Protein AF-A0A1M7YLC4-F1 (afdb_monomer)

pLDDT: mean 84.91, std 12.6, range [44.53, 97.81]

InterPro domains:
  IPR023155 Cytochrome c-552/4 [PF13435] (40-109)
  IPR036280 Multiheme cytochrome superfamily [SSF48695] (38-180)

Sequence (324 aa):
MLVRSLATVILVLLGLAGCTTFRPLTDVNNQEKRGPKAEACAECHSAQHMEWQSSPHATAYTNPAFQKAFNDAGDNECLTCHAPIGIREDTPQARTFNLTSGVDCISCHYSLGKMHGPHPSSALFQPHPIEENDQFYLTNEFCGRCHNETVAEQPTEVPNSAKMPCLSCHAAPESRTPSQGSGVFSNALVAFEKEVPSHSHAIRLANLKSSAMAVKLVFSQQQNSLTLINDLPHNLPTGTYGDKAIDLQTQLFSGELELASQTMRFCDASHPLTPHQQKNVEITLQRTGVQPDTLLITLVRTDDGGGFREPVVLLRQRIILSSQ

Radius of gyration: 25.27 Å; Cα contacts (8 Å, |Δi|>4): 616; chains: 1; bounding box: 78×47×72 Å

Mean predicted aligned error: 8.41 Å

Secondary structure (DSSP, 8-state):
-HHHHHHHHHHHHHHHHHTTTTGGGG--BTTTTB---HHHHHTTBHHHHHHHHTSTTTTTTT-HHHHHHHHHH--GGGHHHHSBS-SSSSSPPBPSS-GGG-S-HHHHHEETTEEE-SS----SS-SS-EE-S-GGGGSHHHHHTT-HHHHHTS-TTS-GGGSPPHHHHHS-EEEE-S-B-SSHHHHHHHTTPPPEEEE-TT--GGGS-GGG--EEEEEETTTTEEEEEE-SSS-BS--SSS--EEEEEEEEEETTEEEEEEEEEEEESSS-B-TT-EEEEE------SS---EEEEEEEEE-TTTS-S--EEEEEEEEEPP--

Organism: NCBI:txid1121416

Structure (mmCIF, N/CA/C/O backbone):
data_AF-A0A1M7YLC4-F1
#
_entry.id   AF-A0A1M7YLC4-F1
#
loop_
_atom_site.group_PDB
_atom_site.id
_atom_site.type_symbol
_atom_site.label_atom_id
_atom_site.label_alt_id
_atom_site.label_comp_id
_atom_site.label_asym_id
_atom_site.label_entity_id
_atom_site.label_seq_id
_atom_site.pdbx_PDB_ins_code
_atom_site.Cartn_x
_atom_site.Cartn_y
_atom_site.Cartn_z
_atom_site.occupancy
_atom_site.B_iso_or_equiv
_atom_site.auth_seq_id
_atom_site.auth_comp_id
_atom_site.auth_asym_id
_atom_site.auth_atom_id
_atom_site.pdbx_PDB_model_num
ATOM 1 N N . MET A 1 1 ? 48.035 -24.107 -31.530 1.00 52.06 1 MET A N 1
ATOM 2 C CA . MET A 1 1 ? 47.304 -22.891 -31.963 1.00 52.06 1 MET A CA 1
ATOM 3 C C . MET A 1 1 ? 45.785 -23.039 -31.848 1.00 52.06 1 MET A C 1
ATOM 5 O O . MET A 1 1 ? 45.190 -22.133 -31.288 1.00 52.06 1 MET A O 1
ATOM 9 N N . LEU A 1 2 ? 45.169 -24.170 -32.234 1.00 50.72 2 LEU A N 1
ATOM 10 C CA . LEU A 1 2 ? 43.705 -24.372 -32.141 1.00 50.72 2 LEU A CA 1
ATOM 11 C C . LEU A 1 2 ? 43.080 -24.161 -30.741 1.00 50.72 2 LEU A C 1
ATOM 13 O O . LEU A 1 2 ? 42.020 -23.557 -30.640 1.00 50.72 2 LEU A O 1
ATOM 17 N N . VAL A 1 3 ? 43.727 -24.608 -29.657 1.00 50.59 3 VAL A N 1
ATOM 18 C CA . VAL A 1 3 ? 43.169 -24.503 -28.286 1.00 50.59 3 VAL A CA 1
ATOM 19 C C . VAL A 1 3 ? 43.100 -23.053 -27.788 1.00 50.59 3 VAL A C 1
ATOM 21 O O . VAL A 1 3 ? 42.154 -22.673 -27.104 1.00 50.59 3 VAL A O 1
ATOM 24 N N . ARG A 1 4 ? 44.068 -22.211 -28.181 1.00 46.66 4 ARG A N 1
ATOM 25 C CA . ARG A 1 4 ? 44.053 -20.775 -27.861 1.00 46.66 4 ARG A CA 1
ATOM 26 C C . ARG A 1 4 ? 42.932 -20.060 -28.612 1.00 46.66 4 ARG A C 1
ATOM 28 O O . ARG A 1 4 ? 42.230 -19.265 -28.009 1.00 46.66 4 ARG A O 1
ATOM 35 N N . SER A 1 5 ? 42.709 -20.412 -29.878 1.00 55.09 5 SER A N 1
ATOM 36 C CA . SER A 1 5 ? 41.612 -19.866 -30.684 1.00 55.09 5 SER A CA 1
ATOM 37 C C . SER A 1 5 ? 40.233 -20.257 -30.145 1.00 55.09 5 SER A C 1
ATOM 39 O O . SER A 1 5 ? 39.343 -19.415 -30.124 1.00 55.09 5 SER A O 1
ATOM 41 N N . LEU A 1 6 ? 40.058 -21.486 -29.643 1.00 54.22 6 LEU A N 1
ATOM 42 C CA . LEU A 1 6 ? 38.791 -21.925 -29.047 1.00 54.22 6 LEU A CA 1
ATOM 43 C C . LEU A 1 6 ? 38.490 -21.192 -27.729 1.00 54.22 6 LEU A C 1
ATOM 45 O O . LEU A 1 6 ? 37.366 -20.747 -27.522 1.00 54.22 6 LEU A O 1
ATOM 49 N N . ALA A 1 7 ? 39.497 -20.998 -26.871 1.00 57.59 7 ALA A N 1
ATOM 50 C CA . ALA A 1 7 ? 39.347 -20.242 -25.626 1.00 57.59 7 ALA A CA 1
ATOM 51 C C . ALA A 1 7 ? 39.005 -18.766 -25.884 1.00 57.59 7 ALA A C 1
ATOM 53 O O . ALA A 1 7 ? 38.134 -18.217 -25.217 1.00 57.59 7 ALA A O 1
ATOM 54 N N . THR A 1 8 ? 39.629 -18.134 -26.884 1.00 59.84 8 THR A N 1
ATOM 55 C CA . THR A 1 8 ? 39.304 -16.755 -27.279 1.00 59.84 8 THR A CA 1
ATOM 56 C C . THR A 1 8 ? 37.898 -16.650 -27.867 1.00 59.84 8 THR A C 1
ATOM 58 O O . THR A 1 8 ? 37.182 -15.714 -27.539 1.00 59.84 8 THR A O 1
ATOM 61 N N . VAL A 1 9 ? 37.459 -17.620 -28.674 1.00 62.03 9 VAL A N 1
ATOM 62 C CA . VAL A 1 9 ? 36.091 -17.650 -29.220 1.00 62.03 9 VAL A CA 1
ATOM 63 C C . VAL A 1 9 ? 35.051 -17.869 -28.118 1.00 62.03 9 VAL A C 1
ATOM 65 O O . VAL A 1 9 ? 34.035 -17.186 -28.117 1.00 62.03 9 VAL A O 1
ATOM 68 N N . ILE A 1 10 ? 35.313 -18.742 -27.140 1.00 59.94 10 ILE A N 1
ATOM 69 C CA . ILE A 1 10 ? 34.431 -18.947 -25.978 1.00 59.94 10 ILE A CA 1
ATOM 70 C C . ILE A 1 10 ? 34.367 -17.683 -25.106 1.00 59.94 10 ILE A C 1
ATOM 72 O O . ILE A 1 10 ? 33.278 -17.281 -24.715 1.00 59.94 10 ILE A O 1
ATOM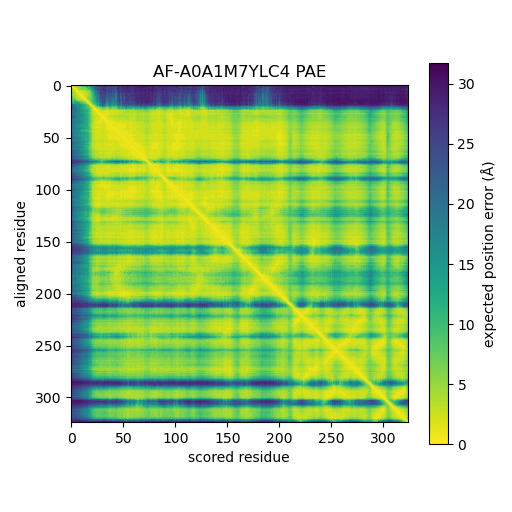 76 N N . LEU A 1 11 ? 35.496 -17.011 -24.857 1.00 56.31 11 LEU A N 1
ATOM 77 C CA . LEU A 1 11 ? 35.541 -15.729 -24.135 1.00 56.31 11 LEU A CA 1
ATOM 78 C C . LEU A 1 11 ? 34.799 -14.605 -24.875 1.00 56.31 11 LEU A C 1
ATOM 80 O O . LEU A 1 11 ? 34.103 -13.819 -24.240 1.00 56.31 11 LEU A O 1
ATOM 84 N N . VAL A 1 12 ? 34.899 -14.545 -26.206 1.00 56.09 12 VAL A N 1
ATOM 85 C CA . VAL A 1 12 ? 34.170 -13.570 -27.036 1.00 56.09 12 VAL A CA 1
ATOM 86 C C . VAL A 1 12 ? 32.671 -13.888 -27.084 1.00 56.09 12 VAL A C 1
ATOM 88 O O . VAL A 1 12 ? 31.859 -12.976 -26.963 1.00 56.09 12 VAL A O 1
ATOM 91 N N . LEU A 1 13 ? 32.281 -15.162 -27.189 1.00 52.69 13 LEU A N 1
ATOM 92 C CA . LEU A 1 13 ? 30.875 -15.587 -27.149 1.00 52.69 13 LEU A CA 1
ATOM 93 C C . LEU A 1 13 ? 30.241 -15.356 -25.767 1.00 52.69 13 LEU A C 1
ATOM 95 O O . LEU A 1 13 ? 29.111 -14.881 -25.698 1.00 52.69 13 LEU A O 1
ATOM 99 N N . LEU A 1 14 ? 30.971 -15.612 -24.675 1.00 53.03 14 LEU A N 1
ATOM 100 C CA . LEU A 1 14 ? 30.548 -15.275 -23.309 1.00 53.03 14 LEU A CA 1
ATOM 101 C C . LEU A 1 14 ? 30.449 -13.753 -23.103 1.00 53.03 14 LEU A C 1
ATOM 103 O O . LEU A 1 14 ? 29.501 -13.284 -22.476 1.00 53.03 14 LEU A O 1
ATOM 107 N N . GLY A 1 15 ? 31.374 -12.977 -23.679 1.00 48.22 15 GLY A N 1
ATOM 108 C CA . GLY A 1 15 ? 31.339 -11.511 -23.648 1.00 48.22 15 GLY A CA 1
ATOM 109 C C . GLY A 1 15 ? 30.162 -10.905 -24.424 1.00 48.22 15 GLY A C 1
ATOM 110 O O . GLY A 1 15 ? 29.568 -9.931 -23.972 1.00 48.22 15 GLY A O 1
ATOM 111 N N . LEU A 1 16 ? 29.775 -11.500 -25.558 1.00 45.19 16 LEU A N 1
ATOM 112 C CA . LEU A 1 16 ? 28.643 -11.044 -26.379 1.00 45.19 16 LEU A CA 1
ATOM 113 C C . LEU A 1 16 ? 27.276 -11.487 -25.823 1.00 45.19 16 LEU A C 1
ATOM 115 O O . LEU A 1 16 ? 26.295 -10.749 -25.946 1.00 45.19 16 LEU A O 1
ATOM 119 N N . ALA A 1 17 ? 27.202 -12.653 -25.175 1.00 44.53 17 ALA A N 1
ATOM 120 C CA . ALA A 1 17 ? 25.990 -13.116 -24.495 1.00 44.53 17 ALA A CA 1
ATOM 121 C C . ALA A 1 17 ? 25.674 -12.283 -23.235 1.00 44.53 17 ALA A C 1
ATOM 123 O O . ALA A 1 17 ? 24.508 -12.011 -22.944 1.00 44.53 17 ALA A O 1
ATOM 124 N N . GLY A 1 18 ? 26.699 -11.811 -22.516 1.00 46.75 18 GLY A N 1
ATOM 125 C CA . GLY A 1 18 ? 26.524 -11.024 -21.290 1.00 46.75 18 GLY A CA 1
ATOM 126 C C . GLY A 1 18 ? 25.823 -9.674 -21.493 1.00 46.75 18 GLY A C 1
ATOM 127 O O . GLY A 1 18 ? 25.010 -9.280 -20.663 1.00 46.75 18 GLY A O 1
ATOM 128 N N . CYS A 1 19 ? 26.072 -8.980 -22.611 1.00 48.09 19 CYS A N 1
ATOM 129 C CA . CYS A 1 19 ? 25.526 -7.633 -22.848 1.00 48.09 19 CYS A CA 1
ATOM 130 C C . CYS A 1 19 ? 24.092 -7.603 -23.413 1.00 48.09 19 CYS A C 1
ATOM 132 O O . CYS A 1 19 ? 23.474 -6.541 -23.436 1.00 48.09 19 CYS A O 1
ATOM 134 N N . THR A 1 20 ? 23.553 -8.728 -23.895 1.00 54.94 20 THR A N 1
ATOM 135 C CA . THR A 1 20 ? 22.234 -8.774 -24.563 1.00 54.94 20 THR A CA 1
ATOM 136 C C . THR A 1 20 ? 21.146 -9.462 -23.743 1.00 54.94 20 THR A C 1
ATOM 138 O O . THR A 1 20 ? 19.971 -9.152 -23.930 1.00 54.94 20 THR A O 1
ATOM 141 N N . THR A 1 21 ? 21.517 -10.333 -22.802 1.00 66.69 21 THR A N 1
ATOM 142 C CA . THR A 1 21 ? 20.571 -11.203 -22.079 1.00 66.69 21 THR A CA 1
ATOM 143 C C . THR A 1 21 ? 19.585 -10.435 -21.189 1.00 66.69 21 THR A C 1
ATOM 145 O O . THR A 1 21 ? 18.449 -10.863 -21.025 1.00 66.69 21 THR A O 1
ATOM 148 N N . PHE A 1 22 ? 19.969 -9.265 -20.673 1.00 73.94 22 PHE A N 1
ATOM 149 C CA . PHE A 1 22 ? 19.163 -8.521 -19.696 1.00 73.94 22 PHE A CA 1
ATOM 150 C C . PHE A 1 22 ? 18.605 -7.185 -20.201 1.00 73.94 22 PHE A C 1
ATOM 152 O O . PHE A 1 22 ? 17.857 -6.514 -19.492 1.00 73.94 22 PHE A O 1
ATOM 159 N N . ARG A 1 23 ? 18.895 -6.819 -21.456 1.00 75.44 23 ARG A N 1
ATOM 160 C CA . ARG A 1 23 ? 18.346 -5.616 -22.103 1.00 75.44 23 ARG A CA 1
ATOM 161 C C . ARG A 1 23 ? 16.811 -5.503 -22.008 1.00 75.44 23 ARG A C 1
ATOM 163 O O . ARG A 1 23 ? 16.343 -4.384 -21.819 1.00 75.44 23 ARG A O 1
ATOM 170 N N . PRO A 1 24 ? 16.021 -6.595 -22.084 1.00 86.69 24 PRO A N 1
ATOM 171 C CA . PRO A 1 24 ? 14.564 -6.502 -21.964 1.00 86.69 24 PRO A CA 1
ATOM 172 C C . PRO A 1 24 ? 14.052 -5.992 -20.607 1.00 86.69 24 PRO A C 1
ATOM 174 O O . PRO A 1 24 ? 12.904 -5.564 -20.530 1.00 86.69 24 PRO A O 1
ATOM 177 N N . LEU A 1 25 ? 14.866 -6.023 -19.542 1.00 90.69 25 LEU A N 1
ATOM 178 C CA . LEU A 1 25 ? 14.426 -5.668 -18.185 1.00 90.69 25 LEU A CA 1
ATOM 179 C C . LEU A 1 25 ? 14.145 -4.172 -17.999 1.00 90.69 25 LEU A C 1
ATOM 181 O O . LEU A 1 25 ? 13.384 -3.815 -17.110 1.00 90.69 25 LEU A O 1
ATOM 185 N N . THR A 1 26 ? 14.712 -3.298 -18.831 1.00 92.62 26 THR A N 1
ATOM 186 C CA . THR A 1 26 ? 14.416 -1.851 -18.831 1.00 92.62 26 THR A CA 1
ATOM 187 C C . THR A 1 26 ? 13.895 -1.354 -20.178 1.00 92.62 26 THR A C 1
ATOM 189 O O . THR A 1 26 ? 13.799 -0.150 -20.410 1.00 92.62 26 THR A O 1
ATOM 192 N N . ASP A 1 27 ? 13.537 -2.271 -21.077 1.00 93.00 27 ASP A N 1
ATOM 193 C CA . ASP A 1 27 ? 13.025 -1.938 -22.401 1.00 93.00 27 ASP A CA 1
ATOM 194 C C . ASP A 1 27 ? 11.507 -1.756 -22.356 1.00 93.00 27 ASP A C 1
ATOM 196 O O . ASP A 1 27 ? 10.728 -2.680 -22.594 1.00 93.00 27 ASP A O 1
ATOM 200 N N . VAL A 1 28 ? 11.105 -0.547 -21.976 1.00 94.00 28 VAL A N 1
ATOM 201 C CA . VAL A 1 28 ? 9.713 -0.150 -21.777 1.00 94.00 28 VAL A CA 1
ATOM 202 C C . VAL A 1 28 ? 9.296 0.811 -22.888 1.00 94.00 28 VAL A C 1
ATOM 204 O O . VAL A 1 28 ? 9.841 1.906 -23.025 1.00 94.00 28 VAL A O 1
ATOM 207 N N . ASN A 1 29 ? 8.297 0.411 -23.672 1.00 94.38 29 ASN A N 1
ATOM 208 C CA . ASN A 1 29 ? 7.731 1.192 -24.762 1.00 94.38 29 ASN A CA 1
ATOM 209 C C . ASN A 1 29 ? 6.200 1.078 -24.764 1.00 94.38 29 ASN A C 1
ATOM 211 O O . ASN A 1 29 ? 5.621 0.056 -25.140 1.00 94.38 29 ASN A O 1
ATOM 215 N N . ASN A 1 30 ? 5.536 2.167 -24.378 1.00 92.44 30 ASN A N 1
ATOM 216 C CA . ASN A 1 30 ? 4.079 2.216 -24.285 1.00 92.44 30 ASN A CA 1
ATOM 217 C C . ASN A 1 30 ? 3.379 2.197 -25.658 1.00 92.44 30 ASN A C 1
ATOM 219 O O . ASN A 1 30 ? 2.259 1.706 -25.771 1.00 92.44 30 ASN A O 1
ATOM 223 N N . GLN A 1 31 ? 4.025 2.711 -26.709 1.00 93.25 31 GLN A N 1
ATOM 224 C CA . GLN A 1 31 ? 3.459 2.741 -28.065 1.00 93.25 31 GLN A CA 1
ATOM 225 C C . GLN A 1 31 ? 3.480 1.346 -28.698 1.00 93.25 31 GLN A C 1
ATOM 227 O O . GLN A 1 31 ? 2.509 0.910 -29.311 1.00 93.25 31 GLN A O 1
ATOM 232 N N . GLU A 1 32 ? 4.565 0.608 -28.476 1.00 95.75 32 GLU A N 1
ATOM 233 C CA . GLU A 1 32 ? 4.730 -0.777 -28.927 1.00 95.75 32 GLU A CA 1
ATOM 234 C C . GLU A 1 32 ? 4.085 -1.802 -27.980 1.00 95.75 32 GLU A C 1
ATOM 236 O O . GLU A 1 32 ? 4.186 -3.003 -28.225 1.00 95.75 32 GLU A O 1
ATOM 241 N N . LYS A 1 33 ? 3.425 -1.348 -26.903 1.00 95.62 33 LYS A N 1
ATOM 242 C CA . LYS A 1 33 ? 2.815 -2.195 -25.863 1.00 95.62 33 LYS A CA 1
ATOM 243 C C . LYS A 1 33 ? 3.798 -3.226 -25.305 1.00 95.62 33 LYS A C 1
ATOM 245 O O . LYS A 1 33 ? 3.492 -4.415 -25.198 1.00 95.62 33 LYS A O 1
ATOM 250 N N . ARG A 1 34 ? 5.002 -2.766 -24.977 1.00 94.94 34 ARG A N 1
ATOM 251 C CA . ARG A 1 34 ? 6.144 -3.624 -24.686 1.00 94.94 34 ARG A CA 1
ATOM 252 C C . ARG A 1 34 ? 6.819 -3.214 -23.387 1.00 94.94 34 ARG A C 1
ATOM 254 O O . ARG A 1 34 ? 7.074 -2.039 -23.155 1.00 94.94 34 ARG A O 1
ATOM 261 N N . GLY A 1 35 ? 7.131 -4.202 -22.564 1.00 94.94 35 GLY A N 1
ATOM 262 C CA . GLY A 1 35 ? 7.887 -4.045 -21.331 1.00 94.94 35 GLY A CA 1
ATOM 263 C C . GLY A 1 35 ? 7.964 -5.364 -20.571 1.00 94.94 35 GLY A C 1
ATOM 264 O O . GLY A 1 35 ? 7.241 -6.313 -20.909 1.00 94.94 35 GLY A O 1
ATOM 265 N N . PRO A 1 36 ? 8.845 -5.454 -19.566 1.00 95.44 36 PRO A N 1
ATOM 266 C CA . PRO A 1 36 ? 8.994 -6.663 -18.775 1.00 95.44 36 PRO A CA 1
ATOM 267 C C . PRO A 1 36 ? 7.708 -6.945 -17.994 1.00 95.44 36 PRO A C 1
ATOM 269 O O . PRO A 1 36 ? 6.948 -6.038 -17.640 1.00 95.44 36 PRO A O 1
ATOM 272 N N . LYS A 1 37 ? 7.464 -8.226 -17.732 1.00 95.50 37 LYS A N 1
ATOM 273 C CA . LYS A 1 37 ? 6.464 -8.639 -16.750 1.00 95.50 37 LYS A CA 1
ATOM 274 C C . LYS A 1 37 ? 7.104 -8.722 -15.367 1.00 95.50 37 LYS A C 1
ATOM 276 O O . LYS A 1 37 ? 8.313 -8.934 -15.272 1.00 95.50 37 LYS A O 1
ATOM 281 N N . ALA A 1 38 ? 6.293 -8.636 -14.317 1.00 96.50 38 ALA A N 1
ATOM 282 C CA . ALA A 1 38 ? 6.762 -8.775 -12.939 1.00 96.50 38 ALA A CA 1
ATOM 283 C C . ALA A 1 38 ? 7.492 -10.112 -12.690 1.00 96.50 38 ALA A C 1
ATOM 285 O O . ALA A 1 38 ? 8.458 -10.156 -11.930 1.00 96.50 38 ALA A O 1
ATOM 286 N N . GLU A 1 39 ? 7.112 -11.189 -13.388 1.00 95.81 39 GLU A N 1
ATOM 287 C CA . GLU A 1 39 ? 7.764 -12.496 -13.257 1.00 95.81 39 GLU A CA 1
ATOM 288 C C . GLU A 1 39 ? 9.225 -12.480 -13.729 1.00 95.81 39 GLU A C 1
ATOM 290 O O . GLU A 1 39 ? 10.045 -13.211 -13.182 1.00 95.81 39 GLU A O 1
ATOM 295 N N . ALA A 1 40 ? 9.581 -11.619 -14.691 1.00 94.56 40 ALA A N 1
ATOM 296 C CA . ALA A 1 40 ? 10.975 -11.462 -15.112 1.00 94.56 40 ALA A CA 1
ATOM 297 C C . ALA A 1 40 ? 11.827 -10.858 -13.983 1.00 94.56 40 ALA A C 1
ATOM 299 O O . ALA A 1 40 ? 12.983 -11.228 -13.799 1.00 94.56 40 ALA A O 1
ATOM 300 N N . CYS A 1 41 ? 11.244 -9.965 -13.179 1.00 95.31 41 CYS A N 1
ATOM 301 C CA . CYS A 1 41 ? 11.894 -9.425 -11.988 1.00 95.31 41 CYS A CA 1
ATOM 302 C C . CYS A 1 41 ? 12.049 -10.508 -10.907 1.00 95.31 41 CYS A C 1
ATOM 304 O O . CYS A 1 41 ? 13.064 -10.539 -10.214 1.00 95.31 41 CYS A O 1
ATOM 306 N N . ALA A 1 42 ? 11.083 -11.426 -10.790 1.00 95.25 42 ALA A N 1
ATOM 307 C CA . ALA A 1 42 ? 11.079 -12.512 -9.805 1.00 95.25 42 ALA A CA 1
ATOM 308 C C . ALA A 1 42 ? 12.233 -13.516 -9.973 1.00 95.25 42 ALA A C 1
ATOM 310 O O . ALA A 1 42 ? 12.557 -14.239 -9.030 1.00 95.25 42 ALA A O 1
ATOM 311 N N . GLU A 1 43 ? 12.882 -13.556 -11.142 1.00 92.50 43 GLU A N 1
ATOM 312 C CA . GLU A 1 43 ? 14.046 -14.416 -11.373 1.00 92.50 43 GLU A CA 1
ATOM 313 C C . GLU A 1 43 ? 15.188 -14.118 -10.388 1.00 92.50 43 GLU A C 1
ATOM 315 O O . GLU A 1 43 ? 15.833 -15.056 -9.897 1.00 92.50 43 GLU A O 1
ATOM 320 N N . CYS A 1 44 ? 15.374 -12.831 -10.061 1.00 92.44 44 CYS A N 1
ATOM 321 C CA . CYS A 1 44 ? 16.367 -12.322 -9.112 1.00 92.44 44 CYS A CA 1
ATOM 322 C C . CYS A 1 44 ? 15.749 -11.661 -7.868 1.00 92.44 44 CYS A C 1
ATOM 324 O O . CYS A 1 44 ? 16.409 -11.612 -6.844 1.00 92.44 44 CYS A O 1
ATOM 326 N N . HIS A 1 45 ? 14.507 -11.176 -7.905 1.00 94.44 45 HIS A N 1
ATOM 327 C CA . HIS A 1 45 ? 13.829 -10.498 -6.785 1.00 94.44 45 HIS A CA 1
ATOM 328 C C . HIS A 1 45 ? 12.633 -11.314 -6.292 1.00 94.44 45 HIS A C 1
ATOM 330 O O . HIS A 1 45 ? 11.493 -10.843 -6.239 1.00 94.44 45 HIS A O 1
ATOM 336 N N . SER A 1 46 ? 12.879 -12.589 -5.989 1.00 95.38 46 SER A N 1
ATOM 337 C CA . SER A 1 46 ? 11.805 -13.546 -5.708 1.00 95.38 46 SER A CA 1
ATOM 338 C C . SER A 1 46 ? 11.014 -13.186 -4.445 1.00 95.38 46 SER A C 1
ATOM 340 O O . SER A 1 46 ? 9.784 -13.252 -4.461 1.00 95.38 46 SER A O 1
ATOM 342 N N . ALA A 1 47 ? 11.678 -12.721 -3.380 1.00 94.81 47 ALA A N 1
ATOM 343 C CA . ALA A 1 47 ? 11.001 -12.316 -2.149 1.00 94.81 47 ALA A CA 1
ATOM 344 C C . ALA A 1 47 ? 10.098 -11.091 -2.359 1.00 94.81 47 ALA A C 1
ATOM 346 O O . ALA A 1 47 ? 8.933 -11.110 -1.962 1.00 94.81 47 ALA A O 1
ATOM 347 N N . GLN A 1 48 ? 10.610 -10.051 -3.023 1.00 96.06 48 GLN A N 1
ATOM 348 C CA . GLN A 1 48 ? 9.865 -8.821 -3.301 1.00 96.06 48 GLN A CA 1
ATOM 349 C C . GLN A 1 48 ? 8.667 -9.103 -4.210 1.00 96.06 48 GLN A C 1
ATOM 351 O O . GLN A 1 48 ? 7.578 -8.591 -3.963 1.00 96.06 48 GLN A O 1
ATOM 356 N N . HIS A 1 49 ? 8.839 -9.961 -5.221 1.00 97.56 49 HIS A N 1
ATOM 357 C CA . HIS A 1 49 ? 7.746 -10.371 -6.097 1.00 97.56 49 HIS A CA 1
ATOM 358 C C . HIS A 1 49 ? 6.639 -11.112 -5.333 1.00 97.56 49 HIS A C 1
ATOM 360 O O . HIS A 1 49 ? 5.466 -10.796 -5.511 1.00 97.56 49 HIS A O 1
ATOM 366 N N . MET A 1 50 ? 6.985 -12.070 -4.462 1.00 96.06 50 MET A N 1
ATOM 367 C CA . MET A 1 50 ? 5.992 -12.788 -3.647 1.00 96.06 50 MET A CA 1
ATOM 368 C C . MET A 1 50 ? 5.210 -11.842 -2.729 1.00 96.06 50 MET A C 1
ATOM 370 O O . MET A 1 50 ? 3.991 -11.956 -2.603 1.00 96.06 50 MET A O 1
ATOM 374 N N . GLU A 1 51 ? 5.901 -10.889 -2.107 1.00 95.94 51 GLU A N 1
ATOM 375 C CA . GLU A 1 51 ? 5.272 -9.860 -1.285 1.00 95.94 51 GLU A CA 1
ATOM 376 C C . GLU A 1 51 ? 4.311 -8.999 -2.109 1.00 95.94 51 GLU A C 1
ATOM 378 O O . GLU A 1 51 ? 3.126 -8.919 -1.777 1.00 95.94 51 GLU A O 1
ATOM 383 N N . TRP A 1 52 ? 4.796 -8.421 -3.210 1.00 97.44 52 TRP A N 1
ATOM 384 C CA . TRP A 1 52 ? 4.004 -7.601 -4.124 1.00 97.44 52 TRP A CA 1
ATOM 385 C C . TRP A 1 52 ? 2.768 -8.339 -4.638 1.00 97.44 52 TRP A C 1
ATOM 387 O O . TRP A 1 52 ? 1.673 -7.782 -4.594 1.00 97.44 52 TRP A O 1
ATOM 397 N N . GLN A 1 53 ? 2.904 -9.597 -5.056 1.00 97.06 53 GLN A N 1
ATOM 398 C CA . GLN A 1 53 ? 1.801 -10.395 -5.595 1.00 97.06 53 GLN A CA 1
ATOM 399 C C . GLN A 1 53 ? 0.643 -10.544 -4.593 1.00 97.06 53 GLN A C 1
ATOM 401 O O . GLN A 1 53 ? -0.512 -10.685 -4.989 1.00 97.06 53 GLN A O 1
ATOM 406 N N . SER A 1 54 ? 0.938 -10.476 -3.292 1.00 93.25 54 SER A N 1
ATOM 407 C CA . SER A 1 54 ? -0.058 -10.536 -2.215 1.00 93.25 54 SER A CA 1
ATOM 408 C C . SER A 1 54 ? -0.696 -9.182 -1.855 1.00 93.25 54 SER A C 1
ATOM 410 O O . SER A 1 54 ? -1.522 -9.117 -0.935 1.00 93.25 54 SER A O 1
ATOM 412 N N . SER A 1 55 ? -0.295 -8.105 -2.535 1.00 93.81 55 SER A N 1
ATOM 413 C CA . SER A 1 55 ? -0.704 -6.729 -2.248 1.00 93.81 55 SER A CA 1
ATOM 414 C C . SER A 1 55 ? -1.922 -6.281 -3.077 1.00 93.81 55 SER A C 1
ATOM 416 O O . SER A 1 55 ? -2.175 -6.795 -4.172 1.00 93.81 55 SER A O 1
ATOM 418 N N . PRO A 1 56 ? -2.657 -5.251 -2.620 1.00 92.56 56 PRO A N 1
ATOM 419 C CA . PRO A 1 56 ? -3.657 -4.568 -3.439 1.00 92.56 56 PRO A CA 1
ATOM 420 C C . PRO A 1 56 ? -3.086 -3.940 -4.719 1.00 92.56 56 PRO A C 1
ATOM 422 O O . PRO A 1 56 ? -3.821 -3.803 -5.691 1.00 92.56 56 PRO A O 1
ATOM 425 N N . HIS A 1 57 ? -1.795 -3.589 -4.754 1.00 96.25 57 HIS A N 1
ATOM 426 C CA . HIS A 1 57 ? -1.146 -3.009 -5.935 1.00 96.25 57 HIS A CA 1
ATOM 427 C C . HIS A 1 57 ? -1.098 -3.991 -7.111 1.00 96.25 57 HIS A C 1
ATOM 429 O O . HIS A 1 57 ? -1.482 -3.627 -8.224 1.00 96.25 57 HIS A O 1
ATOM 435 N N . ALA A 1 58 ? -0.754 -5.258 -6.850 1.00 97.38 58 ALA A N 1
ATOM 436 C CA . ALA A 1 58 ? -0.731 -6.318 -7.865 1.00 97.38 58 ALA A CA 1
ATOM 437 C C . ALA A 1 58 ? -2.110 -6.615 -8.472 1.00 97.38 58 ALA A C 1
ATOM 439 O O . ALA A 1 58 ? -2.212 -7.183 -9.555 1.00 97.38 58 ALA A O 1
ATOM 440 N N . THR A 1 59 ? -3.182 -6.231 -7.773 1.00 95.44 59 THR A N 1
ATOM 441 C CA . THR A 1 59 ? -4.568 -6.417 -8.220 1.00 95.44 59 THR A CA 1
ATOM 442 C C . THR A 1 59 ? -5.272 -5.096 -8.514 1.00 95.44 59 THR A C 1
ATOM 444 O O . THR A 1 59 ? -6.482 -5.093 -8.723 1.00 95.44 59 THR A O 1
ATOM 447 N N . ALA A 1 60 ? -4.550 -3.969 -8.566 1.00 95.19 60 ALA A N 1
ATOM 448 C CA . ALA A 1 60 ? -5.148 -2.639 -8.690 1.00 95.19 60 ALA A CA 1
ATOM 449 C C . ALA A 1 60 ? -6.047 -2.527 -9.928 1.00 95.19 60 ALA A C 1
ATOM 451 O O . ALA A 1 60 ? -7.177 -2.051 -9.827 1.00 95.19 60 ALA A O 1
ATOM 452 N N . TYR A 1 61 ? -5.582 -3.034 -11.071 1.00 95.81 61 TYR A N 1
ATOM 453 C CA . TYR A 1 61 ? -6.374 -3.090 -12.295 1.00 95.81 61 TYR A CA 1
ATOM 454 C C . TYR A 1 61 ? -7.432 -4.197 -12.263 1.00 95.81 61 TYR A C 1
ATOM 456 O O . TYR A 1 61 ? -8.542 -3.983 -12.720 1.00 95.81 61 TYR A O 1
ATOM 464 N N . THR A 1 62 ? -7.139 -5.388 -11.743 1.00 95.06 62 THR A N 1
ATOM 465 C CA . THR A 1 62 ? -8.071 -6.531 -11.814 1.00 95.06 62 THR A CA 1
ATOM 466 C C . THR A 1 62 ? -9.100 -6.564 -10.686 1.00 95.06 62 THR A C 1
ATOM 468 O O . THR A 1 62 ? -9.945 -7.459 -10.656 1.00 95.06 62 THR A O 1
ATOM 471 N N . ASN A 1 63 ? -9.037 -5.626 -9.739 1.00 91.44 63 ASN A N 1
ATOM 472 C CA . ASN A 1 63 ? -9.950 -5.567 -8.610 1.00 91.44 63 ASN A CA 1
ATOM 473 C C . ASN A 1 63 ? -11.407 -5.437 -9.111 1.00 91.44 63 ASN A C 1
ATOM 475 O O . ASN A 1 63 ? -11.693 -4.509 -9.864 1.00 91.44 63 ASN A O 1
ATOM 479 N N . PRO A 1 64 ? -12.344 -6.310 -8.692 1.00 89.12 64 PRO A N 1
ATOM 480 C CA . PRO A 1 64 ? -13.713 -6.291 -9.214 1.00 89.12 64 PRO A CA 1
ATOM 481 C C . PRO A 1 64 ? -14.473 -4.982 -8.972 1.00 89.12 64 PRO A C 1
ATOM 483 O O . PRO A 1 64 ? -15.194 -4.526 -9.857 1.00 89.12 64 PRO A O 1
ATOM 486 N N . ALA A 1 65 ? -14.291 -4.353 -7.805 1.00 84.94 65 ALA A N 1
ATOM 487 C CA . ALA A 1 65 ? -14.929 -3.074 -7.496 1.00 84.94 65 ALA A CA 1
ATOM 488 C C . ALA A 1 65 ? -14.385 -1.959 -8.400 1.00 84.94 65 ALA A C 1
ATOM 490 O O . ALA A 1 65 ? -15.158 -1.166 -8.938 1.00 84.94 65 ALA A O 1
ATOM 491 N N . PHE A 1 66 ? -13.069 -1.952 -8.635 1.00 89.31 66 PHE A N 1
ATOM 492 C CA . PHE A 1 66 ? -12.458 -1.054 -9.610 1.00 89.31 66 PHE A CA 1
ATOM 493 C C . PHE A 1 66 ? -12.959 -1.332 -11.028 1.00 89.31 66 PHE A C 1
ATOM 495 O O . PHE A 1 66 ? -13.401 -0.409 -11.691 1.00 89.31 66 PHE A O 1
ATOM 502 N N . GLN A 1 67 ? -12.945 -2.585 -11.489 1.00 91.56 67 GLN A N 1
ATOM 503 C CA . GLN A 1 67 ? -13.400 -2.948 -12.834 1.00 91.56 67 GLN A CA 1
ATOM 504 C C . GLN A 1 67 ? -14.852 -2.536 -13.072 1.00 91.56 67 GLN A C 1
ATOM 506 O O . GLN A 1 67 ? -15.178 -2.042 -14.146 1.00 91.56 67 GLN A O 1
ATOM 511 N N . LYS A 1 68 ? -15.718 -2.674 -12.062 1.00 87.88 68 LYS A N 1
ATOM 512 C CA . LYS A 1 68 ? -17.081 -2.152 -12.136 1.00 87.88 68 LYS A CA 1
ATOM 513 C C . LYS A 1 68 ? -17.080 -0.633 -12.358 1.00 87.88 68 LYS A C 1
ATOM 515 O O . LYS A 1 68 ? -17.675 -0.175 -13.326 1.00 87.88 68 LYS A O 1
ATOM 520 N N . ALA A 1 69 ? -16.396 0.128 -11.503 1.00 86.19 69 ALA A N 1
ATOM 521 C CA . ALA A 1 69 ? -16.337 1.588 -11.612 1.00 86.19 69 ALA A CA 1
ATOM 522 C C . ALA A 1 69 ? -15.692 2.060 -12.930 1.00 86.19 69 ALA A C 1
ATOM 524 O O . ALA A 1 69 ? -16.175 2.993 -13.564 1.00 86.19 69 ALA A O 1
ATOM 525 N N . PHE A 1 70 ? -14.635 1.379 -13.372 1.00 89.62 70 PHE A N 1
ATOM 526 C CA . PHE A 1 70 ? -13.918 1.659 -14.610 1.00 89.62 70 PHE A CA 1
ATOM 527 C C . PHE A 1 70 ? -14.780 1.395 -15.847 1.00 89.62 70 PHE A C 1
ATOM 529 O O . PHE A 1 70 ? -14.773 2.205 -16.765 1.00 89.62 70 PHE A O 1
ATOM 536 N N . ASN A 1 71 ? -15.559 0.309 -15.869 1.00 87.75 71 ASN A N 1
ATOM 537 C CA . ASN A 1 71 ? -16.481 0.021 -16.972 1.00 87.75 71 ASN A CA 1
ATOM 538 C C . ASN A 1 71 ? -17.650 1.014 -17.035 1.00 87.75 71 ASN A C 1
ATOM 540 O O . ASN A 1 71 ? -18.134 1.305 -18.127 1.00 87.75 71 ASN A O 1
ATOM 544 N N . ASP A 1 72 ? -18.086 1.532 -15.884 1.00 82.50 72 ASP A N 1
ATOM 545 C CA . ASP A 1 72 ? -19.146 2.540 -15.806 1.00 82.50 72 ASP A CA 1
ATOM 546 C C . ASP A 1 72 ? -18.643 3.926 -16.278 1.00 82.50 72 ASP A C 1
ATOM 548 O O . ASP A 1 72 ? -19.380 4.650 -16.947 1.00 82.50 72 ASP A O 1
ATOM 552 N N . ALA A 1 73 ? -17.392 4.293 -15.961 1.00 81.94 73 ALA A N 1
ATOM 553 C CA . ALA A 1 73 ? -16.801 5.593 -16.307 1.00 81.94 73 ALA A CA 1
ATOM 554 C C . ALA A 1 73 ? -16.125 5.636 -17.694 1.00 81.94 73 ALA A C 1
ATOM 556 O O . ALA A 1 73 ? -16.231 6.634 -18.403 1.00 81.94 73 ALA A O 1
ATOM 557 N N . GLY A 1 74 ? -15.420 4.568 -18.082 1.00 70.19 74 GLY A N 1
ATOM 558 C CA . GLY A 1 74 ? -14.699 4.445 -19.354 1.00 70.19 74 GLY A CA 1
ATOM 559 C C . GLY A 1 74 ? -13.448 5.323 -19.503 1.00 70.19 74 GLY A C 1
ATOM 560 O O . GLY A 1 74 ? -12.995 5.522 -20.631 1.00 70.19 74 GLY A O 1
ATOM 561 N N . ASP A 1 75 ? -12.893 5.860 -18.410 1.00 78.50 75 ASP A N 1
ATOM 562 C CA . ASP A 1 75 ? -11.806 6.847 -18.458 1.00 78.50 75 ASP A CA 1
ATOM 563 C C . ASP A 1 75 ? -10.412 6.231 -18.256 1.00 78.50 75 ASP A C 1
ATOM 565 O O . ASP A 1 75 ? -10.094 5.668 -17.206 1.00 78.50 75 ASP A O 1
ATOM 569 N N . ASN A 1 76 ? -9.538 6.394 -19.253 1.00 82.19 76 ASN A N 1
ATOM 570 C CA . ASN A 1 76 ? -8.140 5.967 -19.176 1.00 82.19 76 ASN A CA 1
ATOM 571 C C . ASN A 1 76 ? -7.340 6.708 -18.093 1.00 82.19 76 ASN A C 1
ATOM 573 O O . ASN A 1 76 ? -6.293 6.200 -17.687 1.00 82.19 76 ASN A O 1
ATOM 577 N N . GLU A 1 77 ? -7.810 7.855 -17.596 1.00 88.56 77 GLU A N 1
ATOM 578 C CA . GLU A 1 77 ? -7.201 8.553 -16.461 1.00 88.56 77 GLU A CA 1
ATOM 579 C C . GLU A 1 77 ? -7.104 7.642 -15.230 1.00 88.56 77 GLU A C 1
ATOM 581 O O . GLU A 1 77 ? -6.078 7.635 -14.550 1.00 88.56 77 GLU A O 1
ATOM 586 N N . CYS A 1 78 ? -8.079 6.751 -15.010 1.00 91.75 78 CYS A N 1
ATOM 587 C CA . CYS A 1 78 ? -8.031 5.759 -13.935 1.00 91.75 78 CYS A CA 1
ATOM 588 C C . CYS A 1 78 ? -6.774 4.870 -13.992 1.00 91.75 78 CYS A C 1
ATOM 590 O O . CYS A 1 78 ? -6.245 4.443 -12.963 1.00 91.75 78 CYS A O 1
ATOM 592 N N . LEU A 1 79 ? -6.268 4.587 -15.197 1.00 94.38 79 LEU A N 1
ATOM 593 C CA . LEU A 1 79 ? -5.110 3.717 -15.402 1.00 94.38 79 LEU A CA 1
ATOM 594 C C . LEU A 1 79 ? -3.779 4.400 -15.077 1.00 94.38 79 LEU A C 1
ATOM 596 O O . LEU A 1 79 ? -2.782 3.699 -14.918 1.00 94.38 79 LEU A O 1
ATOM 600 N N . THR A 1 80 ? -3.753 5.725 -14.909 1.00 93.94 80 THR A N 1
ATOM 601 C CA . THR A 1 80 ? -2.557 6.445 -14.436 1.00 93.94 80 THR A CA 1
ATOM 602 C C . THR A 1 80 ? -2.167 6.039 -13.013 1.00 93.94 80 THR A C 1
ATOM 604 O O . THR A 1 80 ? -0.981 6.028 -12.697 1.00 93.94 80 THR A O 1
ATOM 607 N N . CYS A 1 81 ? -3.141 5.608 -12.202 1.00 93.88 81 CYS A N 1
ATOM 608 C CA . CYS A 1 81 ? -2.930 5.067 -10.858 1.00 93.88 81 CYS A CA 1
ATOM 609 C C . CYS A 1 81 ? -3.108 3.543 -10.790 1.00 93.88 81 CYS A C 1
ATOM 611 O O . CYS A 1 81 ? -2.433 2.885 -10.006 1.00 93.88 81 CYS A O 1
ATOM 613 N N . HIS A 1 82 ? -4.004 2.954 -11.594 1.00 95.50 82 HIS A N 1
ATOM 614 C CA . HIS A 1 82 ? -4.329 1.521 -11.502 1.00 95.50 82 HIS A CA 1
ATOM 615 C C . HIS A 1 82 ? -3.462 0.605 -12.377 1.00 95.50 82 HIS A C 1
ATOM 617 O O . HIS A 1 82 ? -3.421 -0.602 -12.130 1.00 95.50 82 HIS A O 1
ATOM 623 N N . ALA A 1 83 ? -2.768 1.152 -13.377 1.00 96.44 83 ALA A N 1
ATOM 624 C CA . ALA A 1 83 ? -1.736 0.458 -14.144 1.00 96.44 83 ALA A CA 1
ATOM 625 C C . ALA A 1 83 ? -0.704 1.462 -14.711 1.00 96.44 83 ALA A C 1
ATOM 627 O O . ALA A 1 83 ? -0.606 1.600 -15.934 1.00 96.44 83 ALA A O 1
ATOM 628 N N . PRO A 1 84 ? 0.064 2.182 -13.867 1.00 95.88 84 PRO A N 1
ATOM 629 C CA . PRO A 1 84 ? 1.028 3.171 -14.335 1.00 95.88 84 PRO A CA 1
ATOM 630 C C . PRO A 1 84 ? 2.210 2.511 -15.047 1.00 95.88 84 PRO A C 1
ATOM 632 O O . PRO A 1 84 ? 2.645 1.419 -14.675 1.00 95.88 84 PRO A O 1
ATOM 635 N N . ILE A 1 85 ? 2.800 3.199 -16.022 1.00 93.19 85 ILE A N 1
ATOM 636 C CA . ILE A 1 85 ? 4.101 2.807 -16.588 1.00 93.19 85 ILE A CA 1
ATOM 637 C C . ILE A 1 85 ? 5.271 3.162 -15.659 1.00 93.19 85 ILE A C 1
ATOM 639 O O . ILE A 1 85 ? 6.292 2.482 -15.668 1.00 93.19 85 ILE A O 1
ATOM 643 N N . GLY A 1 86 ? 5.100 4.225 -14.875 1.00 93.00 86 GLY A N 1
ATOM 644 C CA . GLY A 1 86 ? 6.084 4.821 -13.983 1.00 93.00 86 GLY A CA 1
ATOM 645 C C . GLY A 1 86 ? 5.455 6.023 -13.276 1.00 93.00 86 GLY A C 1
ATOM 646 O O . GLY A 1 86 ? 4.645 6.731 -13.876 1.00 93.00 86 GLY A O 1
ATOM 647 N N . ILE A 1 87 ? 5.806 6.246 -12.011 1.00 92.56 87 ILE A N 1
ATOM 648 C CA . ILE A 1 87 ? 5.227 7.323 -11.184 1.00 92.56 87 ILE A CA 1
ATOM 649 C C . ILE A 1 87 ? 6.203 8.462 -10.875 1.00 92.56 87 ILE A C 1
ATOM 651 O O . ILE A 1 87 ? 5.849 9.403 -10.174 1.00 92.56 87 ILE A O 1
ATOM 655 N N . ARG A 1 88 ? 7.449 8.371 -11.349 1.00 88.12 88 ARG A N 1
ATOM 656 C CA . ARG A 1 88 ? 8.484 9.372 -11.055 1.00 88.12 88 ARG A CA 1
ATOM 657 C C . ARG A 1 88 ? 8.312 10.661 -11.858 1.00 88.12 88 ARG A C 1
ATOM 659 O O . ARG A 1 88 ? 8.701 11.723 -11.387 1.00 88.12 88 ARG A O 1
ATOM 666 N N . GLU A 1 89 ? 7.775 10.560 -13.070 1.00 83.25 89 GLU A N 1
ATOM 667 C CA . GLU A 1 89 ? 7.462 11.737 -13.878 1.00 83.25 89 GLU A CA 1
ATOM 668 C C . GLU A 1 89 ? 6.302 12.522 -13.260 1.00 83.25 89 GLU A C 1
ATOM 670 O O . 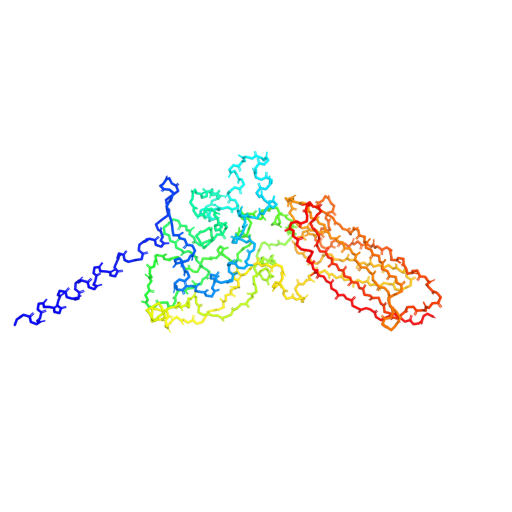GLU A 1 89 ? 5.466 11.962 -12.548 1.00 83.25 89 GLU A O 1
ATOM 675 N N . ASP A 1 90 ? 6.237 13.826 -13.543 1.00 74.62 90 ASP A N 1
ATOM 676 C CA . ASP A 1 90 ? 5.282 14.707 -12.868 1.00 74.62 90 ASP A CA 1
ATOM 677 C C . ASP A 1 90 ? 3.821 14.307 -13.077 1.00 74.62 90 ASP A C 1
ATOM 679 O O . ASP A 1 90 ? 2.980 14.518 -12.203 1.00 74.62 90 ASP A O 1
ATOM 683 N N . THR A 1 91 ? 3.533 13.690 -14.219 1.00 78.69 91 THR A N 1
ATOM 684 C CA . THR A 1 91 ? 2.231 13.121 -14.547 1.00 78.69 91 THR A CA 1
ATOM 685 C C . THR A 1 91 ? 2.404 11.632 -14.839 1.00 78.69 91 THR A C 1
ATOM 687 O O . THR A 1 91 ? 2.954 11.290 -15.891 1.00 78.69 91 THR A O 1
ATOM 690 N N . PRO A 1 92 ? 1.948 10.738 -13.941 1.00 84.75 92 PRO A N 1
ATOM 691 C CA . PRO A 1 92 ? 1.954 9.306 -14.200 1.00 84.75 92 PRO A CA 1
ATOM 692 C C . PRO A 1 92 ? 1.189 8.986 -15.483 1.00 84.75 92 PRO A C 1
ATOM 694 O O . PRO A 1 92 ? 0.082 9.474 -15.709 1.00 84.75 92 PRO A O 1
ATOM 697 N N . GLN A 1 93 ? 1.779 8.154 -16.334 1.00 90.44 93 GLN A N 1
ATOM 698 C CA . GLN A 1 93 ? 1.139 7.727 -17.574 1.00 90.44 93 GLN A CA 1
ATOM 699 C C . GLN A 1 93 ? 0.558 6.327 -17.423 1.00 90.44 93 GLN A C 1
ATOM 701 O O . GLN A 1 93 ? 1.186 5.431 -16.854 1.00 90.44 93 GLN A O 1
ATOM 706 N N . ALA A 1 94 ? -0.624 6.125 -18.000 1.00 93.88 94 ALA A N 1
ATOM 707 C CA . ALA A 1 94 ? -1.227 4.809 -18.111 1.00 93.88 94 ALA A CA 1
ATOM 708 C C . ALA A 1 94 ? -0.372 3.894 -18.996 1.00 93.88 94 ALA A C 1
ATOM 710 O O . ALA A 1 94 ? 0.022 4.250 -20.113 1.00 93.88 94 ALA A O 1
ATOM 711 N N . ARG A 1 95 ? -0.120 2.683 -18.511 1.00 94.12 95 ARG A N 1
ATOM 712 C CA . ARG A 1 95 ? 0.514 1.617 -19.277 1.00 94.12 95 ARG A CA 1
ATOM 713 C C . ARG A 1 95 ? -0.485 1.010 -20.265 1.00 94.12 95 ARG A C 1
ATOM 715 O O . ARG A 1 95 ? -1.680 0.977 -20.000 1.00 94.12 95 ARG A O 1
ATOM 722 N N . THR A 1 96 ? -0.004 0.492 -21.393 1.00 95.00 96 THR A N 1
ATOM 723 C CA . THR A 1 96 ? -0.826 -0.156 -22.442 1.00 95.00 96 THR A CA 1
ATOM 724 C C . THR A 1 96 ? -0.604 -1.669 -22.556 1.00 95.00 96 THR A C 1
ATOM 726 O O . THR A 1 96 ? -1.182 -2.331 -23.423 1.00 95.00 96 THR A O 1
ATOM 729 N N .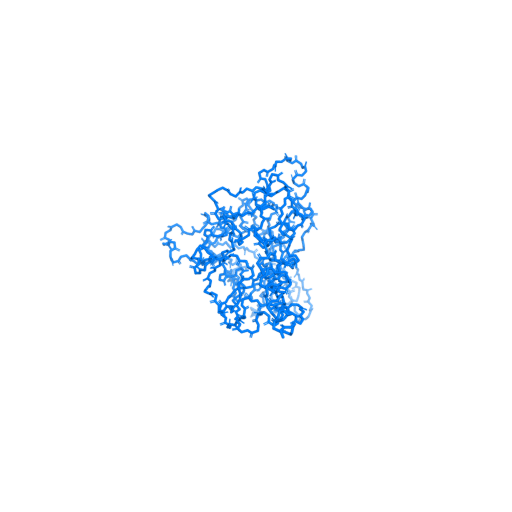 PHE A 1 97 ? 0.247 -2.223 -21.697 1.00 95.94 97 PHE A N 1
ATOM 730 C CA . PHE A 1 97 ? 0.689 -3.614 -21.681 1.00 95.94 97 PHE A CA 1
ATOM 731 C C . PHE A 1 97 ? 0.714 -4.145 -20.246 1.00 95.94 97 PHE A C 1
ATOM 733 O O . PHE A 1 97 ? 0.759 -3.365 -19.303 1.00 95.94 97 PHE A O 1
ATOM 740 N N . ASN A 1 98 ? 0.665 -5.468 -20.065 1.00 96.56 98 ASN A N 1
ATOM 741 C CA . ASN A 1 98 ? 0.694 -6.117 -18.743 1.00 96.56 98 ASN A CA 1
ATOM 742 C C . ASN A 1 98 ? -0.298 -5.517 -17.714 1.00 96.56 98 ASN A C 1
ATOM 744 O O . ASN A 1 98 ? -0.031 -5.536 -16.518 1.00 96.56 98 ASN A O 1
ATOM 748 N N . LEU A 1 99 ? -1.455 -5.002 -18.159 1.00 96.19 99 LEU A N 1
ATOM 749 C CA . LEU A 1 99 ? -2.410 -4.282 -17.295 1.00 96.19 99 LEU A CA 1
ATOM 750 C C . LEU A 1 99 ? -2.862 -5.109 -16.093 1.00 96.19 99 LEU A C 1
ATOM 752 O O . LEU A 1 99 ? -3.070 -4.575 -15.013 1.00 96.19 99 LEU A O 1
ATOM 756 N N . THR A 1 100 ? -2.977 -6.426 -16.268 1.00 96.88 100 THR A N 1
ATOM 757 C CA . THR A 1 100 ? -3.404 -7.359 -15.220 1.00 96.88 100 THR A CA 1
ATOM 758 C C . THR A 1 100 ? -2.457 -7.421 -14.028 1.00 96.88 100 THR A C 1
ATOM 760 O O . THR A 1 100 ? -2.870 -7.891 -12.978 1.00 96.88 100 THR A O 1
ATOM 763 N N . SER A 1 101 ? -1.216 -6.950 -14.172 1.00 96.81 101 SER A N 1
ATOM 764 C CA . SER A 1 101 ? -0.273 -6.803 -13.062 1.00 96.81 101 SER A CA 1
ATOM 765 C C . SER A 1 101 ? -0.564 -5.555 -12.212 1.00 96.81 101 SER A C 1
ATOM 767 O O . SER 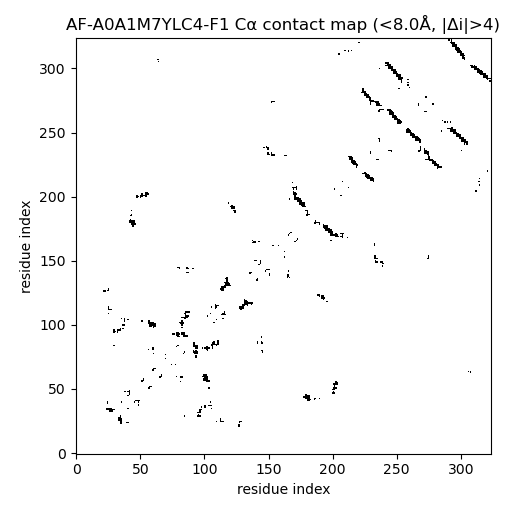A 1 101 ? 0.076 -5.351 -11.192 1.00 96.81 101 SER A O 1
ATOM 769 N N . GLY A 1 102 ? -1.515 -4.698 -12.597 1.00 97.62 102 GLY A N 1
ATOM 770 C CA . GLY A 1 102 ? -1.839 -3.484 -11.852 1.00 97.62 102 GLY A CA 1
ATOM 771 C C . GLY A 1 102 ? -0.637 -2.543 -11.730 1.00 97.62 102 GLY A C 1
ATOM 772 O O . GLY A 1 102 ? 0.037 -2.262 -12.729 1.00 97.62 102 GLY A O 1
ATOM 773 N N . VAL A 1 103 ? -0.379 -2.084 -10.503 1.00 97.81 103 VAL A N 1
ATOM 774 C CA . VAL A 1 103 ? 0.815 -1.316 -10.125 1.00 97.81 103 VAL A CA 1
ATOM 775 C C . VAL A 1 103 ? 1.923 -2.312 -9.792 1.00 97.81 103 VAL A C 1
ATOM 777 O O . VAL A 1 103 ? 1.884 -2.951 -8.739 1.00 97.81 103 VAL A O 1
ATOM 780 N N . ASP A 1 104 ? 2.891 -2.477 -10.690 1.00 97.50 104 ASP A N 1
ATOM 781 C CA . ASP A 1 104 ? 3.943 -3.488 -10.566 1.00 97.50 104 ASP A CA 1
ATOM 782 C C . ASP A 1 104 ? 5.347 -2.896 -10.393 1.00 97.50 104 ASP A C 1
ATOM 784 O O . ASP A 1 104 ? 5.523 -1.711 -10.100 1.00 97.50 104 ASP A O 1
ATOM 788 N N . CYS A 1 105 ? 6.366 -3.749 -10.532 1.00 97.25 105 CYS A N 1
ATOM 789 C CA . CYS A 1 105 ? 7.764 -3.380 -10.352 1.00 97.25 105 CYS A CA 1
ATOM 790 C C . CYS A 1 105 ? 8.143 -2.156 -11.193 1.00 97.25 105 CYS A C 1
ATOM 792 O O . CYS A 1 105 ? 8.779 -1.242 -10.672 1.00 97.25 105 CYS A O 1
ATOM 794 N N . ILE A 1 106 ? 7.735 -2.108 -12.468 1.00 96.50 106 ILE A N 1
ATOM 795 C CA . ILE A 1 106 ? 8.089 -0.982 -13.335 1.00 96.50 106 ILE A CA 1
ATOM 796 C C . ILE A 1 106 ? 7.263 0.256 -13.001 1.00 96.50 106 ILE A C 1
ATOM 798 O O . ILE A 1 106 ? 7.815 1.350 -13.009 1.00 96.50 106 ILE A O 1
ATOM 802 N N . SER A 1 107 ? 6.003 0.102 -12.585 1.00 96.75 107 SER A N 1
ATOM 803 C CA . SER A 1 107 ? 5.184 1.236 -12.144 1.00 96.75 107 SER A CA 1
ATOM 804 C C . SER A 1 107 ? 5.876 2.061 -11.051 1.00 96.75 107 SER A C 1
ATOM 806 O O . SER A 1 107 ? 5.822 3.289 -11.087 1.00 96.75 107 SER A O 1
ATOM 808 N N . CYS A 1 108 ? 6.560 1.402 -10.110 1.00 95.81 108 CYS A N 1
ATOM 809 C CA . CYS A 1 108 ? 7.251 2.069 -9.004 1.00 95.81 108 CYS A CA 1
ATOM 810 C C . CYS A 1 108 ? 8.732 2.362 -9.278 1.00 95.81 108 CYS A C 1
ATOM 812 O O . CYS A 1 108 ? 9.221 3.407 -8.855 1.00 95.81 108 CYS A O 1
ATOM 814 N N . HIS A 1 109 ? 9.464 1.443 -9.919 1.00 95.94 109 HIS A N 1
ATOM 815 C CA . HIS A 1 109 ? 10.927 1.512 -10.035 1.00 95.94 109 HIS A CA 1
ATOM 816 C C . HIS A 1 109 ? 11.432 2.057 -11.366 1.00 95.94 109 HIS A C 1
ATOM 818 O O . HIS A 1 109 ? 12.540 2.587 -11.422 1.00 95.94 109 HIS A O 1
ATOM 824 N N . TYR A 1 110 ? 10.663 1.931 -12.445 1.00 95.19 110 TYR A N 1
ATOM 825 C CA . TYR A 1 110 ? 11.143 2.324 -13.761 1.00 95.19 110 TYR A CA 1
ATOM 826 C C . TYR A 1 110 ? 11.028 3.835 -13.970 1.00 95.19 110 TYR A C 1
ATOM 828 O O . TYR A 1 110 ? 9.967 4.434 -13.795 1.00 95.19 110 TYR A O 1
ATOM 836 N N . SER A 1 111 ? 12.123 4.447 -14.417 1.00 93.44 111 SER A N 1
ATOM 837 C CA . SER A 1 111 ? 12.111 5.806 -14.952 1.00 93.44 111 SER A CA 1
ATOM 838 C C . SER A 1 111 ? 13.278 6.017 -15.909 1.00 93.44 111 SER A C 1
ATOM 840 O O . SER A 1 111 ? 14.435 5.769 -15.561 1.00 93.44 111 SER A O 1
ATOM 842 N N . LEU A 1 112 ? 12.974 6.530 -17.106 1.00 90.12 112 LEU A N 1
ATOM 843 C CA . LEU A 1 112 ? 13.953 6.927 -18.128 1.00 90.12 112 LEU A CA 1
ATOM 844 C C . LEU A 1 112 ? 15.016 5.845 -18.425 1.00 90.12 112 LEU A C 1
ATOM 846 O O . LEU A 1 112 ? 16.216 6.121 -18.445 1.00 90.12 112 LEU A O 1
ATOM 850 N N . GLY A 1 113 ? 14.587 4.596 -18.642 1.00 91.75 113 GLY A N 1
ATOM 851 C CA . GLY A 1 113 ? 15.477 3.488 -19.023 1.00 91.75 113 GLY A CA 1
ATOM 852 C C . GLY A 1 113 ? 16.270 2.848 -17.875 1.00 91.75 113 GLY A C 1
ATOM 853 O O . GLY A 1 113 ? 17.103 1.975 -18.130 1.00 91.75 113 GLY A O 1
ATOM 854 N N . LYS A 1 114 ? 16.027 3.261 -16.626 1.00 93.62 114 LYS A N 1
ATOM 855 C CA . LYS A 1 114 ? 16.700 2.757 -15.420 1.00 93.62 114 LYS A CA 1
ATOM 856 C C . LYS A 1 114 ? 15.693 2.303 -14.366 1.00 93.62 114 LYS A C 1
ATOM 858 O O . LYS A 1 114 ? 14.567 2.799 -14.339 1.00 93.62 114 LYS A O 1
ATOM 863 N N . MET A 1 115 ? 16.133 1.414 -13.477 1.00 94.31 115 MET A N 1
ATOM 864 C CA . MET A 1 115 ? 15.424 1.099 -12.234 1.00 94.31 115 MET A CA 1
ATOM 865 C C . MET A 1 115 ? 15.981 1.932 -11.082 1.00 94.31 115 MET A C 1
ATOM 867 O O . MET A 1 115 ? 17.190 1.963 -10.881 1.00 94.31 115 MET A O 1
ATOM 871 N N . HIS A 1 116 ? 15.118 2.602 -10.329 1.00 94.75 116 HIS A N 1
ATOM 872 C CA . HIS A 1 116 ? 15.500 3.486 -9.229 1.00 94.75 116 HIS A CA 1
ATOM 873 C C . HIS A 1 116 ? 15.197 2.823 -7.888 1.00 94.75 116 HIS A C 1
ATOM 875 O O . HIS A 1 116 ? 14.276 2.014 -7.780 1.00 94.75 116 HIS A O 1
ATOM 881 N N . GLY A 1 117 ? 15.956 3.157 -6.850 1.00 92.56 117 GLY A N 1
ATOM 882 C CA . GLY A 1 117 ? 15.678 2.676 -5.502 1.00 92.56 117 GLY A CA 1
ATOM 883 C C . GLY A 1 117 ? 16.413 3.459 -4.414 1.00 92.56 117 GLY A C 1
ATOM 884 O O . GLY A 1 117 ? 17.369 4.183 -4.698 1.00 92.56 117 GLY A O 1
ATOM 885 N N . PRO A 1 118 ? 15.998 3.302 -3.146 1.00 91.12 118 PRO A N 1
ATOM 886 C CA . PRO A 1 118 ? 16.508 4.107 -2.033 1.00 91.12 118 PRO A CA 1
ATOM 887 C C . PRO A 1 118 ? 17.920 3.730 -1.562 1.00 91.12 118 PRO A C 1
ATOM 889 O O . PRO A 1 118 ? 18.471 4.406 -0.695 1.00 91.12 118 PRO A O 1
ATOM 892 N N . HIS A 1 119 ? 18.502 2.644 -2.072 1.00 88.31 119 HIS A N 1
ATOM 893 C CA . HIS A 1 119 ? 19.718 2.047 -1.521 1.00 88.31 119 HIS A CA 1
ATOM 894 C C . HIS A 1 119 ? 20.865 2.043 -2.535 1.00 88.31 119 HIS A C 1
ATOM 896 O O . HIS A 1 119 ? 20.608 2.009 -3.742 1.00 88.31 119 HIS A O 1
ATOM 902 N N . PRO A 1 120 ? 22.123 2.036 -2.061 1.00 87.44 120 PRO A N 1
ATOM 903 C CA . PRO A 1 120 ? 23.259 1.743 -2.914 1.00 87.44 120 PRO A CA 1
ATOM 904 C C . PRO A 1 120 ? 23.268 0.261 -3.298 1.00 87.44 120 PRO A C 1
ATOM 906 O O . PRO A 1 120 ? 22.854 -0.602 -2.517 1.00 87.44 120 PRO A O 1
ATOM 909 N N . SER A 1 121 ? 23.790 -0.049 -4.479 1.00 85.62 121 SER A N 1
ATOM 910 C CA . SER A 1 121 ? 23.994 -1.426 -4.906 1.00 85.62 121 SER A CA 1
ATOM 911 C C . SER A 1 121 ? 25.299 -1.966 -4.345 1.00 85.62 121 SER A C 1
ATOM 913 O O . SER A 1 121 ? 26.343 -1.314 -4.346 1.00 85.62 121 SER A O 1
ATOM 915 N N . SER A 1 122 ? 25.243 -3.208 -3.879 1.00 87.12 122 SER A N 1
ATOM 916 C CA . SER A 1 122 ? 26.427 -4.001 -3.542 1.00 87.12 122 SER A CA 1
ATOM 917 C C . SER A 1 122 ? 26.643 -5.155 -4.523 1.00 87.12 122 SER A C 1
ATOM 919 O O . SER A 1 122 ? 27.526 -5.985 -4.307 1.00 87.12 122 SER A O 1
ATOM 921 N N . ALA A 1 123 ? 25.850 -5.206 -5.599 1.00 83.38 123 ALA A N 1
ATOM 922 C CA . ALA A 1 123 ? 25.903 -6.267 -6.587 1.00 83.38 123 ALA A CA 1
ATOM 923 C C . ALA A 1 123 ? 27.224 -6.218 -7.366 1.00 83.38 123 ALA A C 1
ATOM 925 O O . ALA A 1 123 ? 27.634 -5.172 -7.870 1.00 83.38 123 ALA A O 1
ATOM 926 N N . LEU A 1 124 ? 27.880 -7.373 -7.510 1.00 83.06 124 LEU A N 1
ATOM 927 C CA . LEU A 1 124 ? 29.077 -7.502 -8.352 1.00 83.06 124 LEU A CA 1
ATOM 928 C C . LEU A 1 124 ? 28.752 -7.399 -9.846 1.00 83.06 124 LEU A C 1
ATOM 930 O O . LEU A 1 124 ? 29.619 -7.073 -10.655 1.00 83.06 124 LEU A O 1
ATOM 934 N N . PHE A 1 125 ? 27.511 -7.710 -10.209 1.00 81.50 125 PHE A N 1
ATOM 935 C CA . PHE A 1 125 ? 27.003 -7.663 -11.565 1.00 81.50 125 PHE A CA 1
ATOM 936 C C . PHE A 1 125 ? 25.667 -6.926 -11.567 1.00 81.50 125 PHE A C 1
ATOM 938 O O . PHE A 1 125 ? 24.827 -7.176 -10.709 1.00 81.50 125 PHE A O 1
ATOM 945 N N . GLN A 1 126 ? 25.474 -6.034 -12.537 1.00 85.62 126 GLN A N 1
ATOM 946 C CA . GLN A 1 126 ? 24.245 -5.260 -12.703 1.00 85.62 126 GLN A CA 1
ATOM 947 C C . GLN A 1 126 ? 23.533 -5.738 -13.976 1.00 85.62 126 GLN A C 1
ATOM 949 O O . GLN A 1 126 ? 23.948 -5.361 -15.075 1.00 85.62 126 GLN A O 1
ATOM 954 N N . PRO A 1 127 ? 22.488 -6.582 -13.861 1.00 85.94 127 PRO A N 1
ATOM 955 C CA . PRO A 1 127 ? 21.755 -7.088 -15.020 1.00 85.94 127 PRO A CA 1
ATOM 956 C C . PRO A 1 127 ? 21.082 -5.970 -15.820 1.00 85.94 127 PRO A C 1
ATOM 958 O O . PRO A 1 127 ? 20.999 -6.037 -17.039 1.00 85.94 127 PRO A O 1
ATOM 961 N N . HIS A 1 128 ? 20.633 -4.910 -15.157 1.00 90.50 128 HIS A N 1
ATOM 962 C CA . HIS A 1 128 ? 19.991 -3.774 -15.803 1.00 90.50 128 HIS A CA 1
ATOM 963 C C . HIS A 1 128 ? 20.538 -2.449 -15.265 1.00 90.50 128 HIS A C 1
ATOM 965 O O . HIS A 1 128 ? 21.066 -2.414 -14.152 1.00 90.50 128 HIS A O 1
ATOM 971 N N . PRO A 1 129 ? 20.395 -1.346 -16.021 1.00 92.31 129 PRO A N 1
ATOM 972 C CA . PRO A 1 129 ? 20.724 -0.017 -15.529 1.00 92.31 129 PRO A CA 1
ATOM 973 C C . PRO A 1 129 ? 19.958 0.313 -14.246 1.00 92.31 129 PRO A C 1
ATOM 975 O O . PRO A 1 129 ? 18.739 0.115 -14.171 1.00 92.31 129 PRO A O 1
ATOM 978 N N . ILE A 1 130 ? 20.675 0.844 -13.260 1.00 91.88 130 ILE A N 1
ATOM 979 C CA . ILE A 1 130 ? 20.113 1.279 -11.984 1.00 91.88 130 ILE A CA 1
ATOM 980 C C . ILE A 1 130 ? 20.497 2.724 -11.678 1.00 91.88 130 ILE A C 1
ATOM 982 O O . ILE A 1 130 ? 21.548 3.207 -12.098 1.00 91.88 130 ILE A O 1
ATOM 986 N N . GLU A 1 131 ? 19.619 3.403 -10.955 1.00 92.44 131 GLU A N 1
ATOM 987 C CA . GLU A 1 131 ? 19.902 4.643 -10.247 1.00 92.44 131 GLU A CA 1
ATOM 988 C C . GLU A 1 131 ? 19.760 4.361 -8.748 1.00 92.44 131 GLU A C 1
ATOM 990 O O . GLU A 1 131 ? 18.760 3.803 -8.294 1.00 92.44 131 GLU A O 1
ATOM 995 N N . GLU A 1 132 ? 20.786 4.708 -7.984 1.00 90.06 132 GLU A N 1
ATOM 996 C CA . GLU A 1 132 ? 20.908 4.347 -6.573 1.00 90.06 132 GLU A CA 1
ATOM 997 C C . GLU A 1 132 ? 20.691 5.558 -5.661 1.00 90.06 132 GLU A C 1
ATOM 999 O O . GLU A 1 132 ? 20.847 6.703 -6.082 1.00 90.06 132 GLU A O 1
ATOM 1004 N N . ASN A 1 133 ? 20.432 5.304 -4.374 1.00 88.56 133 ASN A N 1
ATOM 1005 C CA . ASN A 1 133 ? 20.307 6.335 -3.330 1.00 88.56 133 ASN A CA 1
ATOM 1006 C C . ASN A 1 133 ? 19.235 7.399 -3.613 1.00 88.56 133 ASN A C 1
ATOM 1008 O O . ASN A 1 133 ? 19.346 8.553 -3.183 1.00 88.56 133 ASN A O 1
ATOM 1012 N N . ASP A 1 134 ? 18.179 7.012 -4.316 1.00 91.50 134 ASP A N 1
ATOM 1013 C CA . ASP A 1 134 ? 17.133 7.928 -4.725 1.00 91.50 134 ASP A CA 1
ATOM 1014 C C . ASP A 1 134 ? 16.204 8.273 -3.554 1.00 91.50 134 ASP A C 1
ATOM 1016 O O . ASP A 1 134 ? 15.393 7.463 -3.096 1.00 91.50 134 ASP A O 1
ATOM 1020 N N . GLN A 1 135 ? 16.325 9.511 -3.072 1.00 89.75 135 GLN A N 1
ATOM 1021 C CA . GLN A 1 135 ? 15.592 9.993 -1.902 1.00 89.75 135 GLN A CA 1
ATOM 1022 C C . GLN A 1 135 ? 14.083 10.080 -2.131 1.00 89.75 135 GLN A C 1
ATOM 1024 O O . GLN A 1 135 ? 13.339 10.090 -1.155 1.00 89.75 135 GLN A O 1
ATOM 1029 N N . PHE A 1 136 ? 13.619 10.096 -3.385 1.00 90.81 136 PHE A N 1
ATOM 1030 C CA . PHE A 1 136 ? 12.193 10.089 -3.718 1.00 90.81 136 PHE A CA 1
ATOM 1031 C C . PHE A 1 136 ? 11.437 8.960 -3.006 1.00 90.81 136 PHE A C 1
ATOM 1033 O O . PHE A 1 136 ? 10.389 9.209 -2.420 1.00 90.81 136 PHE A O 1
ATOM 1040 N N . TYR A 1 137 ? 12.014 7.755 -2.950 1.00 91.12 137 TYR A N 1
ATOM 1041 C CA . TYR A 1 137 ? 11.420 6.585 -2.289 1.00 91.12 137 TYR A CA 1
ATOM 1042 C C . TYR A 1 137 ? 11.271 6.735 -0.773 1.00 91.12 137 TYR A C 1
ATOM 1044 O O . TYR A 1 137 ? 10.575 5.939 -0.155 1.00 91.12 137 TYR A O 1
ATOM 1052 N N . LEU A 1 138 ? 11.927 7.721 -0.159 1.00 87.56 138 LEU A N 1
ATOM 1053 C CA . LEU A 1 138 ? 11.879 7.965 1.282 1.00 87.56 138 LEU A CA 1
ATOM 1054 C C . LEU A 1 138 ? 10.907 9.093 1.658 1.00 87.56 138 LEU A C 1
ATOM 1056 O O . LEU A 1 138 ? 10.764 9.405 2.840 1.00 87.56 138 LEU A O 1
ATOM 1060 N N . THR A 1 139 ? 10.229 9.705 0.681 1.00 88.81 139 THR A N 1
ATOM 1061 C CA . THR A 1 139 ? 9.267 10.786 0.918 1.00 88.81 139 THR A CA 1
ATOM 1062 C C . THR A 1 139 ? 7.826 10.329 0.695 1.00 88.81 139 THR A C 1
ATOM 1064 O O . THR A 1 139 ? 7.548 9.333 0.027 1.00 88.81 139 THR A O 1
ATOM 1067 N N . ASN A 1 140 ? 6.872 11.106 1.215 1.00 90.62 140 ASN A N 1
ATOM 1068 C CA . ASN A 1 140 ? 5.448 10.885 0.938 1.00 90.62 140 ASN A CA 1
ATOM 1069 C C . ASN A 1 140 ? 5.073 11.215 -0.510 1.00 90.62 140 ASN A C 1
ATOM 1071 O O . ASN A 1 140 ? 4.013 10.793 -0.962 1.00 90.62 140 ASN A O 1
ATOM 1075 N N . GLU A 1 141 ? 5.937 11.915 -1.252 1.00 89.88 141 GLU A N 1
ATOM 1076 C CA . GLU A 1 141 ? 5.726 12.193 -2.672 1.00 89.88 141 GLU A CA 1
ATOM 1077 C C . GLU A 1 141 ? 5.652 10.895 -3.479 1.00 89.88 141 GLU A C 1
ATOM 1079 O O . GLU A 1 141 ? 4.773 10.769 -4.323 1.00 89.88 141 GLU A O 1
ATOM 1084 N N . PHE A 1 142 ? 6.481 9.895 -3.148 1.00 92.19 142 PHE A N 1
ATOM 1085 C CA . PHE A 1 142 ? 6.450 8.574 -3.784 1.00 92.19 142 PHE A CA 1
ATOM 1086 C C . PHE A 1 142 ? 5.051 7.952 -3.772 1.00 92.19 142 PHE A C 1
ATOM 1088 O O . PHE A 1 142 ? 4.556 7.504 -4.802 1.00 92.19 142 PHE A O 1
ATOM 1095 N N . CYS A 1 143 ? 4.375 7.987 -2.623 1.00 92.94 143 CYS A N 1
ATOM 1096 C CA . CYS A 1 143 ? 3.009 7.477 -2.495 1.00 92.94 143 CYS A CA 1
ATOM 1097 C C . CYS A 1 143 ? 1.979 8.473 -3.057 1.00 92.94 143 CYS A C 1
ATOM 1099 O O . CYS A 1 143 ? 0.965 8.077 -3.632 1.00 92.94 143 CYS A O 1
ATOM 1101 N N . GLY A 1 144 ? 2.249 9.772 -2.913 1.00 92.44 144 GLY A N 1
ATOM 1102 C CA . GLY A 1 144 ? 1.378 10.881 -3.296 1.00 92.44 144 GLY A CA 1
ATOM 1103 C C . GLY A 1 144 ? 1.157 11.039 -4.796 1.00 92.44 144 GLY A C 1
ATOM 1104 O O . GLY A 1 144 ? 0.196 11.692 -5.184 1.00 92.44 144 GLY A O 1
ATOM 1105 N N . ARG A 1 145 ? 1.972 10.404 -5.646 1.00 92.56 145 ARG A N 1
ATOM 1106 C CA . ARG A 1 145 ? 1.732 10.364 -7.100 1.00 92.56 145 ARG A CA 1
ATOM 1107 C C . ARG A 1 145 ? 0.410 9.681 -7.458 1.00 92.56 145 ARG A C 1
ATOM 1109 O O . ARG A 1 145 ? -0.189 10.037 -8.462 1.00 92.56 145 ARG A O 1
ATOM 1116 N N . CYS A 1 146 ? -0.050 8.744 -6.624 1.00 93.12 146 CYS A N 1
ATOM 1117 C CA . CYS A 1 146 ? -1.366 8.102 -6.749 1.00 93.12 146 CYS A CA 1
ATOM 1118 C C . CYS A 1 146 ? -2.298 8.423 -5.566 1.00 93.12 146 CYS A C 1
ATOM 1120 O O . CYS A 1 146 ? -3.508 8.504 -5.736 1.00 93.12 146 CYS A O 1
ATOM 1122 N N . HIS A 1 147 ? -1.748 8.627 -4.365 1.00 93.50 147 HIS A N 1
ATOM 1123 C CA . HIS A 1 147 ? -2.494 8.897 -3.129 1.00 93.50 147 HIS A CA 1
ATOM 1124 C C . HIS A 1 147 ? -2.431 10.378 -2.722 1.00 93.50 147 HIS A C 1
ATOM 1126 O O . HIS A 1 147 ? -2.234 10.705 -1.550 1.00 93.50 147 HIS A O 1
ATOM 1132 N N . ASN A 1 148 ? -2.557 11.283 -3.695 1.00 91.12 148 ASN A N 1
ATOM 1133 C CA . ASN A 1 148 ? -2.430 12.730 -3.495 1.00 91.12 148 ASN A CA 1
ATOM 1134 C C . ASN A 1 148 ? -3.407 13.276 -2.438 1.00 91.12 148 ASN A C 1
ATOM 1136 O O . ASN A 1 148 ? -3.001 14.073 -1.598 1.00 91.12 148 ASN A O 1
ATOM 1140 N N . GLU A 1 149 ? -4.658 12.814 -2.435 1.00 91.12 149 GLU A N 1
ATOM 1141 C CA . GLU A 1 149 ? -5.681 13.206 -1.463 1.00 91.12 149 GLU A CA 1
ATOM 1142 C C . GLU A 1 149 ? -5.258 12.841 -0.039 1.00 91.12 149 GLU A C 1
ATOM 1144 O O . GLU A 1 149 ? -5.250 13.696 0.839 1.00 91.12 149 GLU A O 1
ATOM 1149 N N . THR A 1 150 ? -4.808 11.604 0.182 1.00 92.44 150 THR A N 1
ATOM 1150 C CA . THR A 1 150 ? -4.307 11.153 1.488 1.00 92.44 150 THR A CA 1
ATOM 1151 C C . THR A 1 150 ? -3.082 11.952 1.936 1.00 92.44 150 THR A C 1
ATOM 1153 O O . THR A 1 150 ? -2.935 12.254 3.118 1.00 92.44 150 THR A O 1
ATOM 1156 N N . VAL A 1 151 ? -2.197 12.335 1.010 1.00 91.50 151 VAL A N 1
ATOM 1157 C CA . VAL A 1 151 ? -1.059 13.213 1.329 1.00 91.50 151 VAL A CA 1
ATOM 1158 C C . VAL A 1 151 ? -1.527 14.630 1.684 1.00 91.50 151 VAL A C 1
ATOM 1160 O O . VAL A 1 151 ? -0.955 15.254 2.579 1.00 91.50 151 VAL A O 1
ATOM 1163 N N . ALA A 1 152 ? -2.578 15.133 1.034 1.00 91.25 152 ALA A N 1
ATOM 1164 C CA . ALA A 1 152 ? -3.163 16.441 1.324 1.00 91.25 152 ALA A CA 1
ATOM 1165 C C . ALA A 1 152 ? -3.870 16.499 2.691 1.00 91.25 152 ALA A C 1
ATOM 1167 O O . ALA A 1 152 ? -3.984 17.576 3.269 1.00 91.25 152 ALA A O 1
ATOM 1168 N N . GLU A 1 153 ? -4.291 15.355 3.237 1.00 91.81 153 GLU A N 1
ATOM 1169 C CA . GLU A 1 153 ? -4.853 15.249 4.590 1.00 91.81 153 GLU A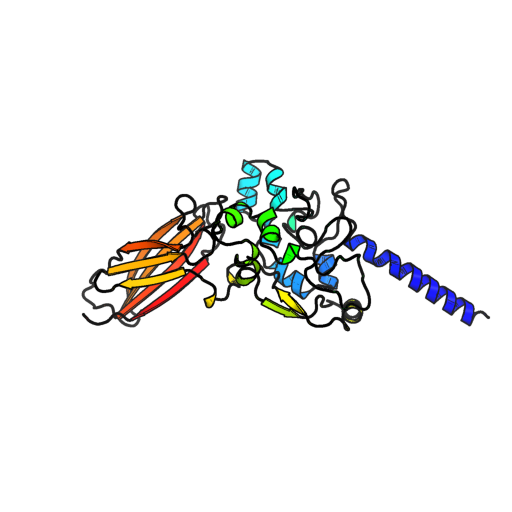 CA 1
ATOM 1170 C C . GLU A 1 153 ? -3.797 15.400 5.698 1.00 91.81 153 GLU A C 1
ATOM 1172 O O . GLU A 1 153 ? -4.157 15.566 6.864 1.00 91.81 153 GLU A O 1
ATOM 1177 N N . GLN A 1 154 ? -2.499 15.345 5.369 1.00 87.19 154 GLN A N 1
ATOM 1178 C CA . GLN A 1 154 ? -1.444 15.473 6.373 1.00 87.19 154 GLN A CA 1
ATOM 1179 C C . GLN A 1 154 ? -1.400 16.873 6.993 1.00 87.19 154 GLN A C 1
ATOM 1181 O O . GLN A 1 154 ? -1.476 17.858 6.254 1.00 87.19 154 GLN A O 1
ATOM 1186 N N . PRO A 1 155 ? -1.178 16.996 8.322 1.00 79.75 155 PRO A N 1
ATOM 1187 C CA . PRO A 1 155 ? -1.115 18.292 8.991 1.00 79.75 155 PRO A CA 1
ATOM 1188 C C . PRO A 1 155 ? -0.157 19.262 8.287 1.00 79.75 155 PRO A C 1
ATOM 1190 O O . PRO A 1 155 ? 1.035 18.982 8.127 1.00 79.75 155 PRO A O 1
ATOM 1193 N N . THR A 1 156 ? -0.675 20.414 7.859 1.00 78.06 156 THR A N 1
ATOM 1194 C CA . THR A 1 156 ? 0.078 21.423 7.093 1.00 78.06 156 THR A CA 1
ATOM 1195 C C . THR A 1 156 ? 1.064 22.212 7.949 1.00 78.06 156 THR A C 1
ATOM 1197 O O . THR A 1 156 ? 2.009 22.791 7.424 1.00 78.06 156 THR A O 1
ATOM 1200 N N . GLU A 1 157 ? 0.854 22.229 9.265 1.00 77.31 157 GLU A N 1
ATOM 1201 C CA . GLU A 1 157 ? 1.687 22.941 10.241 1.00 77.31 157 GLU A CA 1
ATOM 1202 C C . GLU A 1 157 ? 3.020 22.227 10.521 1.00 77.31 157 GLU A C 1
ATOM 1204 O O . GLU A 1 157 ? 3.946 22.821 11.073 1.00 77.31 157 GLU A O 1
ATOM 1209 N N . VAL A 1 158 ? 3.142 20.957 10.120 1.00 72.31 158 VAL A N 1
ATOM 1210 C CA . VAL A 1 158 ? 4.355 20.156 10.299 1.00 72.31 158 VAL A CA 1
ATOM 1211 C C . VAL A 1 158 ? 5.212 20.253 9.031 1.00 72.31 158 VAL A C 1
ATOM 1213 O O . VAL A 1 158 ? 4.724 19.922 7.944 1.00 72.31 158 VAL A O 1
ATOM 1216 N N . PRO A 1 159 ? 6.494 20.663 9.127 1.00 70.50 159 PRO A N 1
ATOM 1217 C CA . PRO A 1 159 ? 7.401 20.658 7.983 1.00 70.50 159 PRO A CA 1
ATOM 1218 C C . PRO A 1 159 ? 7.446 19.281 7.315 1.00 70.50 159 PRO A C 1
ATOM 1220 O O . PRO A 1 159 ? 7.448 18.266 8.007 1.00 70.50 159 PRO A O 1
ATOM 1223 N N . ASN A 1 160 ? 7.552 19.223 5.983 1.00 69.06 160 ASN A N 1
ATOM 1224 C CA . ASN A 1 160 ? 7.563 17.947 5.249 1.00 69.06 160 ASN A CA 1
ATOM 1225 C C . ASN A 1 160 ? 8.638 16.964 5.751 1.00 69.06 160 ASN A C 1
ATOM 1227 O O . ASN A 1 160 ? 8.390 15.765 5.774 1.00 69.06 160 ASN A O 1
ATOM 1231 N N . SER A 1 161 ? 9.790 17.457 6.217 1.00 65.25 161 SER A N 1
ATOM 1232 C CA . SER A 1 161 ? 10.865 16.637 6.799 1.00 65.25 161 SER A CA 1
ATOM 1233 C C . SER A 1 161 ? 10.519 16.005 8.153 1.00 65.25 161 SER A C 1
ATOM 1235 O O . SER A 1 161 ? 11.210 15.092 8.591 1.00 65.25 161 SER A O 1
ATOM 1237 N N . ALA A 1 162 ? 9.496 16.518 8.838 1.00 68.94 162 ALA A N 1
ATOM 1238 C CA . ALA A 1 162 ? 9.004 16.024 10.122 1.00 68.94 162 ALA A CA 1
ATOM 1239 C C . ALA A 1 162 ? 7.688 15.238 9.986 1.00 68.94 162 ALA A C 1
ATOM 1241 O O . ALA A 1 162 ? 7.210 14.671 10.970 1.00 68.94 162 ALA A O 1
ATOM 1242 N N . LYS A 1 163 ? 7.095 15.186 8.784 1.00 77.50 163 LYS A N 1
ATOM 1243 C CA . LYS A 1 163 ? 5.927 14.344 8.520 1.00 77.50 163 LYS A CA 1
ATOM 1244 C C . LYS A 1 163 ? 6.341 12.878 8.550 1.00 77.50 163 LYS A C 1
ATOM 1246 O O . LYS A 1 163 ? 7.360 12.497 7.980 1.00 77.50 163 LYS A O 1
ATOM 1251 N N . MET A 1 164 ? 5.522 12.055 9.197 1.00 82.38 164 MET A N 1
ATOM 1252 C CA . MET A 1 164 ? 5.732 10.611 9.223 1.00 82.38 164 MET A CA 1
ATOM 1253 C C . MET A 1 164 ? 5.688 10.053 7.786 1.00 82.38 164 MET A C 1
ATOM 1255 O O . MET A 1 164 ? 4.713 10.323 7.070 1.00 82.38 164 MET A O 1
ATOM 1259 N N . PRO A 1 165 ? 6.716 9.302 7.347 1.00 86.31 165 PRO A N 1
ATOM 1260 C CA . PRO A 1 165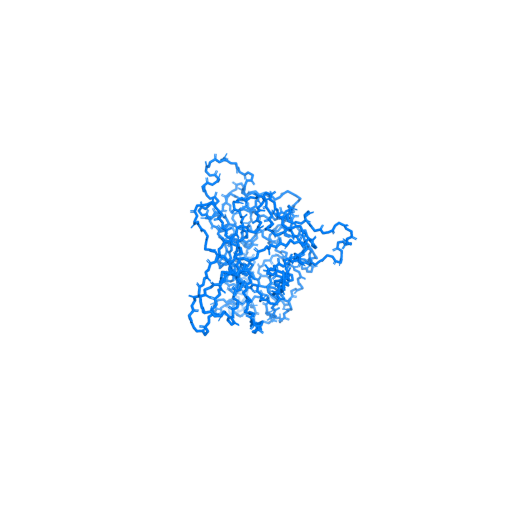 ? 6.713 8.678 6.031 1.00 86.31 165 PRO A CA 1
ATOM 1261 C C . PRO A 1 165 ? 5.624 7.606 5.918 1.00 86.31 165 PRO A C 1
ATOM 1263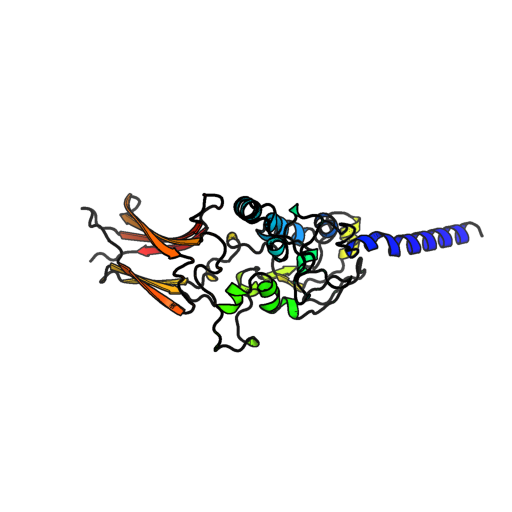 O O . PRO A 1 165 ? 5.495 6.773 6.810 1.00 86.31 165 PRO A O 1
ATOM 1266 N N . CYS A 1 166 ? 4.890 7.537 4.808 1.00 89.31 166 CYS A N 1
ATOM 1267 C CA . CYS A 1 166 ? 3.869 6.503 4.585 1.00 89.31 166 CYS A CA 1
ATOM 1268 C C . CYS A 1 166 ? 4.439 5.086 4.780 1.00 89.31 166 CYS A C 1
ATOM 1270 O O . CYS A 1 166 ? 3.801 4.228 5.396 1.00 89.31 166 CYS A O 1
ATOM 1272 N N . LEU A 1 167 ? 5.671 4.862 4.306 1.00 88.06 167 LEU A N 1
ATOM 1273 C CA . LEU A 1 167 ? 6.380 3.587 4.409 1.00 88.06 167 LEU A CA 1
ATOM 1274 C C . LEU A 1 167 ? 6.643 3.149 5.853 1.00 88.06 167 LEU A C 1
ATOM 1276 O O . LEU A 1 167 ? 6.733 1.951 6.086 1.00 88.06 167 LEU A O 1
ATOM 1280 N N . SER A 1 168 ? 6.718 4.058 6.835 1.00 84.50 168 SER A N 1
ATOM 1281 C CA . SER A 1 168 ? 6.985 3.657 8.225 1.00 84.50 168 SER A CA 1
ATOM 1282 C C . SER A 1 168 ? 5.857 2.817 8.823 1.00 84.50 168 SER A C 1
ATOM 1284 O O . SER A 1 168 ? 6.104 2.009 9.716 1.00 84.50 168 SER A O 1
ATOM 1286 N N . CYS A 1 169 ? 4.630 3.002 8.326 1.00 84.88 169 CYS A N 1
ATOM 1287 C CA . CYS A 1 169 ? 3.474 2.197 8.700 1.00 84.88 169 CYS A CA 1
ATOM 1288 C C . CYS A 1 169 ? 3.143 1.188 7.598 1.00 84.88 169 CYS A C 1
ATOM 1290 O O . CYS A 1 169 ? 3.143 -0.010 7.856 1.00 84.88 169 CYS A O 1
ATOM 1292 N N . HIS A 1 170 ? 2.899 1.651 6.368 1.00 88.19 170 HIS A N 1
ATOM 1293 C CA . HIS A 1 170 ? 2.317 0.836 5.295 1.00 88.19 170 HIS A CA 1
ATOM 1294 C C . HIS A 1 170 ? 3.251 -0.225 4.711 1.00 88.19 170 HIS A C 1
ATOM 1296 O O . HIS A 1 170 ? 2.762 -1.170 4.091 1.00 88.19 170 HIS A O 1
ATOM 1302 N N . ALA A 1 171 ? 4.562 -0.111 4.927 1.00 88.31 171 ALA A N 1
ATOM 1303 C CA . ALA A 1 171 ? 5.547 -1.060 4.437 1.00 88.31 171 ALA A CA 1
ATOM 1304 C C . ALA A 1 171 ? 6.450 -1.506 5.594 1.00 88.31 171 ALA A C 1
ATOM 1306 O O . ALA A 1 171 ? 7.366 -0.789 5.997 1.00 88.31 171 ALA A O 1
ATOM 1307 N N . ALA A 1 172 ? 6.176 -2.693 6.147 1.00 86.62 172 ALA A N 1
ATOM 1308 C CA . ALA A 1 172 ? 6.896 -3.212 7.309 1.00 86.62 172 ALA A CA 1
ATOM 1309 C C . ALA A 1 172 ? 8.423 -3.086 7.113 1.00 86.62 172 ALA A C 1
ATOM 1311 O O . ALA A 1 172 ? 8.912 -3.493 6.056 1.00 86.62 172 ALA A O 1
ATOM 1312 N N . PRO A 1 173 ? 9.165 -2.501 8.076 1.00 88.50 173 PRO A N 1
ATOM 1313 C CA . PRO A 1 173 ? 10.620 -2.451 8.008 1.00 88.50 173 PRO A CA 1
ATOM 1314 C C . PRO A 1 173 ? 11.199 -3.864 8.007 1.00 88.50 173 PRO A C 1
ATOM 1316 O O . PRO A 1 173 ? 10.815 -4.687 8.838 1.00 88.50 173 PRO A O 1
ATOM 1319 N N . GLU A 1 174 ? 12.138 -4.112 7.104 1.00 89.06 174 GLU A N 1
ATOM 1320 C CA . GLU A 1 174 ? 12.811 -5.395 6.911 1.00 89.06 174 GLU A CA 1
ATOM 1321 C C . GLU A 1 174 ? 14.320 -5.172 6.776 1.00 89.06 174 GLU A C 1
ATOM 1323 O O . GLU A 1 174 ? 14.778 -4.068 6.482 1.00 89.06 174 GLU A O 1
ATOM 1328 N N . SER A 1 175 ? 15.106 -6.227 6.953 1.00 91.81 175 SER A N 1
ATOM 1329 C CA . SER A 1 175 ? 16.536 -6.225 6.643 1.00 91.81 175 SER A CA 1
ATOM 1330 C C . SER A 1 175 ? 16.832 -7.457 5.797 1.00 91.81 175 SER A C 1
ATOM 1332 O O . SER A 1 175 ? 16.528 -8.579 6.200 1.00 91.81 175 SER A O 1
ATOM 1334 N N . ARG A 1 176 ? 17.294 -7.245 4.561 1.00 90.69 176 ARG A N 1
ATOM 1335 C CA . ARG A 1 176 ? 17.517 -8.312 3.568 1.00 90.69 176 ARG A CA 1
ATOM 1336 C C . ARG A 1 176 ? 18.471 -7.864 2.470 1.00 90.69 176 ARG A C 1
ATOM 1338 O O . ARG A 1 176 ? 18.732 -6.673 2.316 1.00 90.69 176 ARG A O 1
ATOM 1345 N N . THR A 1 177 ? 18.963 -8.805 1.669 1.00 91.75 177 THR A N 1
ATOM 1346 C CA . THR A 1 177 ? 19.625 -8.458 0.404 1.00 91.75 177 THR A CA 1
ATOM 1347 C C . THR A 1 177 ? 18.614 -7.818 -0.568 1.00 91.75 177 THR A C 1
ATOM 1349 O O . THR A 1 177 ? 17.424 -8.155 -0.531 1.00 91.75 177 THR A O 1
ATOM 1352 N N . PRO A 1 178 ? 19.025 -6.878 -1.435 1.00 88.50 178 PRO A N 1
ATOM 1353 C CA . PRO A 1 178 ? 18.140 -6.310 -2.456 1.00 88.50 178 PRO A CA 1
ATOM 1354 C C . PRO A 1 178 ? 17.560 -7.351 -3.422 1.00 88.50 178 PRO A C 1
ATOM 1356 O O . PRO A 1 178 ? 16.454 -7.170 -3.935 1.00 88.50 178 PRO A O 1
ATOM 1359 N N . SER A 1 179 ? 18.267 -8.458 -3.643 1.00 90.00 179 SER A N 1
ATOM 1360 C CA . SER A 1 179 ? 17.824 -9.543 -4.513 1.00 90.00 179 SER A CA 1
ATOM 1361 C C . SER A 1 179 ? 18.049 -10.933 -3.892 1.00 90.00 179 SER A C 1
ATOM 1363 O O . SER A 1 179 ? 18.943 -11.156 -3.070 1.00 90.00 179 SER A O 1
ATOM 1365 N N . GLN A 1 180 ? 17.164 -11.868 -4.244 1.00 89.94 180 GLN A N 1
ATOM 1366 C CA . GLN A 1 180 ? 17.198 -13.293 -3.910 1.00 89.94 180 GLN A CA 1
ATOM 1367 C C . GLN A 1 180 ? 16.797 -14.103 -5.146 1.00 89.94 180 GLN A C 1
ATOM 1369 O O . GLN A 1 180 ? 15.633 -14.087 -5.569 1.00 89.94 180 GLN A O 1
ATOM 1374 N N . GLY A 1 181 ? 17.760 -14.824 -5.718 1.00 84.75 181 GLY A N 1
ATOM 1375 C CA . GLY A 1 181 ? 17.554 -15.635 -6.909 1.00 84.75 181 GLY A CA 1
ATOM 1376 C C . GLY A 1 181 ? 16.550 -16.768 -6.692 1.00 84.75 181 GLY A C 1
ATOM 1377 O O . GLY A 1 181 ? 16.458 -17.369 -5.625 1.00 84.75 181 GLY A O 1
ATOM 1378 N N . SER A 1 182 ? 15.808 -17.099 -7.742 1.00 84.81 182 SER A N 1
ATOM 1379 C CA . SER A 1 182 ? 14.885 -18.244 -7.759 1.00 84.81 182 SER A CA 1
ATOM 1380 C C . SER A 1 182 ? 15.528 -19.550 -8.252 1.00 84.81 182 SER A C 1
ATOM 1382 O O . SER A 1 182 ? 14.969 -20.627 -8.051 1.00 84.81 182 SER A O 1
ATOM 1384 N N . GLY A 1 183 ? 16.710 -19.488 -8.878 1.00 86.19 183 GLY A N 1
ATOM 1385 C CA . GLY A 1 183 ? 17.405 -20.640 -9.459 1.00 86.19 183 GLY A CA 1
ATOM 1386 C C . GLY A 1 183 ? 18.913 -20.609 -9.225 1.00 86.19 183 GLY A C 1
ATOM 1387 O O . GLY A 1 183 ? 19.450 -19.651 -8.682 1.00 86.19 183 GLY A O 1
ATOM 1388 N N . VAL A 1 184 ? 19.628 -21.664 -9.630 1.00 82.88 184 VAL A N 1
ATOM 1389 C CA . VAL A 1 184 ? 21.084 -21.788 -9.384 1.00 82.88 184 VAL A CA 1
ATOM 1390 C C . VAL A 1 184 ? 21.864 -20.626 -10.005 1.00 82.88 184 VAL A C 1
ATOM 1392 O O . VAL A 1 184 ? 22.734 -20.051 -9.357 1.00 82.88 184 VAL A O 1
ATOM 1395 N N . PHE A 1 185 ? 21.530 -20.261 -11.244 1.00 84.12 185 PHE A N 1
ATOM 1396 C CA . PHE A 1 185 ? 22.204 -19.178 -11.956 1.00 84.12 185 PHE A CA 1
ATOM 1397 C C . PHE A 1 185 ? 21.918 -17.805 -11.335 1.00 84.12 185 PHE A C 1
ATOM 1399 O O . PHE A 1 185 ? 22.858 -17.077 -11.029 1.00 84.12 185 PHE A O 1
ATOM 1406 N N . SER A 1 186 ? 20.650 -17.462 -11.083 1.00 82.25 186 SER A N 1
ATOM 1407 C CA . SER A 1 186 ? 20.309 -16.172 -10.473 1.00 82.25 186 SER A CA 1
ATOM 1408 C C . SER A 1 186 ? 20.802 -16.061 -9.032 1.00 82.25 186 SER A C 1
ATOM 1410 O O . SER A 1 186 ? 21.306 -15.010 -8.658 1.00 82.25 186 SER A O 1
ATOM 1412 N N . ASN A 1 187 ? 20.785 -17.149 -8.254 1.00 85.12 187 ASN A N 1
ATOM 1413 C CA . ASN A 1 187 ? 21.402 -17.172 -6.925 1.00 85.12 187 ASN A CA 1
ATOM 1414 C C . ASN A 1 187 ? 22.902 -16.885 -6.985 1.00 85.12 187 ASN A C 1
ATOM 1416 O O . ASN A 1 187 ? 23.404 -16.124 -6.166 1.00 85.12 187 ASN A O 1
ATOM 1420 N N . ALA A 1 188 ? 23.616 -17.440 -7.968 1.00 85.00 188 ALA A N 1
ATOM 1421 C CA . ALA A 1 188 ? 25.036 -17.154 -8.142 1.00 85.00 188 ALA A CA 1
ATOM 1422 C C . ALA A 1 188 ? 25.305 -15.676 -8.479 1.00 85.00 188 ALA A C 1
ATOM 1424 O O . ALA A 1 188 ? 26.294 -15.122 -8.001 1.00 85.00 188 ALA A O 1
ATOM 1425 N N . LEU A 1 189 ? 24.431 -15.029 -9.261 1.00 82.81 189 LEU A N 1
ATOM 1426 C CA . LEU A 1 189 ? 24.570 -13.609 -9.608 1.00 82.81 189 LEU A CA 1
ATOM 1427 C C . LEU A 1 189 ? 24.411 -12.684 -8.395 1.00 82.81 189 LEU A C 1
ATOM 1429 O O . LEU A 1 189 ? 25.111 -11.677 -8.307 1.00 82.81 189 LEU A O 1
ATOM 1433 N N . VAL A 1 190 ? 23.524 -13.037 -7.464 1.00 84.56 190 VAL A N 1
ATOM 1434 C CA . VAL A 1 190 ? 23.149 -12.173 -6.332 1.00 84.56 190 VAL A CA 1
ATOM 1435 C C . VAL A 1 190 ? 23.840 -12.538 -5.014 1.00 84.56 190 VAL A C 1
ATOM 1437 O O . VAL A 1 190 ? 23.708 -11.827 -4.024 1.00 84.56 190 VAL A O 1
ATOM 1440 N N . ALA A 1 191 ? 24.611 -13.630 -4.986 1.00 84.75 191 ALA A N 1
ATOM 1441 C CA . ALA A 1 191 ? 25.170 -14.226 -3.765 1.00 84.75 191 ALA A CA 1
ATOM 1442 C C . ALA A 1 191 ? 26.058 -13.295 -2.918 1.00 84.75 191 ALA A C 1
ATOM 1444 O O . ALA A 1 191 ? 26.281 -13.571 -1.742 1.00 84.75 191 ALA A O 1
ATOM 1445 N N . PHE A 1 192 ? 26.602 -12.233 -3.514 1.00 86.38 192 PHE A N 1
ATOM 1446 C CA . PHE A 1 192 ? 27.532 -11.310 -2.856 1.00 86.38 192 PHE A CA 1
ATOM 1447 C C . PHE A 1 192 ? 26.891 -9.985 -2.444 1.00 86.38 192 PHE A C 1
ATOM 1449 O O . PHE A 1 192 ? 27.584 -9.112 -1.916 1.00 86.38 192 PHE A O 1
ATOM 1456 N N . GLU A 1 193 ? 25.590 -9.824 -2.683 1.00 90.38 193 GLU A N 1
ATOM 1457 C CA . GLU A 1 193 ? 24.875 -8.658 -2.196 1.00 90.38 193 GLU A CA 1
ATOM 1458 C C . GLU A 1 193 ? 24.840 -8.645 -0.672 1.00 90.38 193 GLU A C 1
ATOM 1460 O O . GLU A 1 193 ? 24.679 -9.664 0.002 1.00 90.38 193 GLU A O 1
ATOM 1465 N N . LYS A 1 194 ? 25.009 -7.450 -0.122 1.00 91.88 194 LYS A N 1
ATOM 1466 C CA . LYS A 1 194 ? 24.942 -7.206 1.309 1.00 91.88 194 LYS A CA 1
ATOM 1467 C C . LYS A 1 194 ? 23.503 -6.975 1.724 1.00 91.88 194 LYS A C 1
ATOM 1469 O O . LYS A 1 194 ? 22.698 -6.416 0.982 1.00 91.88 194 LYS A O 1
ATOM 1474 N N . GLU A 1 195 ? 23.219 -7.372 2.951 1.00 93.56 195 GLU A N 1
ATOM 1475 C CA . GLU A 1 195 ? 21.979 -7.024 3.617 1.00 93.56 195 GLU A CA 1
ATOM 1476 C C . GLU A 1 195 ? 21.890 -5.505 3.810 1.00 93.56 195 GLU A C 1
ATOM 1478 O O . GLU A 1 195 ? 22.866 -4.865 4.214 1.00 93.56 195 GLU A O 1
ATOM 1483 N N . VAL A 1 196 ? 20.726 -4.932 3.510 1.00 91.94 196 VAL A N 1
ATOM 1484 C CA . VAL A 1 196 ? 20.430 -3.513 3.713 1.00 91.94 196 VAL A CA 1
ATOM 1485 C C . VAL A 1 196 ? 19.098 -3.360 4.453 1.00 91.94 196 VAL A C 1
ATOM 1487 O O . VAL A 1 196 ? 18.186 -4.170 4.243 1.00 91.94 196 VAL A O 1
ATOM 1490 N N . PRO A 1 197 ? 18.943 -2.317 5.291 1.00 91.38 197 PRO A N 1
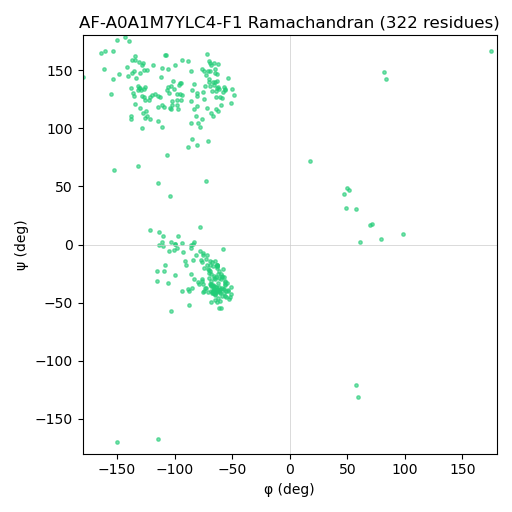ATOM 1491 C CA . PRO A 1 197 ? 17.631 -1.920 5.784 1.00 91.38 197 PRO A CA 1
ATOM 1492 C C . PRO A 1 197 ? 16.723 -1.606 4.600 1.00 91.38 197 PRO A C 1
ATOM 1494 O O . PRO A 1 197 ? 17.125 -0.874 3.702 1.00 91.38 197 PRO A O 1
ATOM 1497 N N . SER A 1 198 ? 15.516 -2.154 4.594 1.00 90.81 198 SER A N 1
ATOM 1498 C CA . SER A 1 198 ? 14.554 -2.025 3.505 1.00 90.81 198 SER A CA 1
ATOM 1499 C C . SER A 1 198 ? 13.120 -2.078 4.044 1.00 90.81 198 SER A C 1
ATOM 1501 O O . SER A 1 198 ? 12.882 -2.025 5.251 1.00 90.81 198 SER A O 1
ATOM 1503 N N . HIS A 1 199 ? 12.149 -2.178 3.141 1.00 91.44 199 HIS A N 1
ATOM 1504 C CA . HIS A 1 199 ? 10.733 -2.275 3.465 1.00 91.44 199 HIS A CA 1
ATOM 1505 C C . HIS A 1 199 ? 10.067 -3.434 2.708 1.00 91.44 199 HIS A C 1
ATOM 1507 O O . HIS A 1 199 ? 10.560 -3.917 1.684 1.00 91.44 199 HIS A O 1
ATOM 1513 N N . SER A 1 200 ? 8.945 -3.921 3.234 1.00 92.31 200 SER A N 1
ATOM 1514 C CA . SER A 1 200 ? 8.126 -4.950 2.590 1.00 92.31 200 SER A CA 1
ATOM 1515 C C . SER A 1 200 ? 7.331 -4.415 1.397 1.00 92.31 200 SER A C 1
ATOM 1517 O O . SER A 1 200 ? 6.685 -3.374 1.487 1.00 92.31 200 SER A O 1
ATOM 1519 N N . HIS A 1 201 ? 7.306 -5.177 0.301 1.00 94.75 201 HIS A N 1
ATOM 1520 C CA . HIS A 1 201 ? 6.505 -4.903 -0.897 1.00 94.75 201 HIS A CA 1
ATOM 1521 C C . HIS A 1 201 ? 5.060 -5.407 -0.774 1.00 94.75 201 HIS A C 1
ATOM 1523 O O . HIS A 1 201 ? 4.262 -5.230 -1.691 1.00 94.75 201 HIS A O 1
ATOM 1529 N N . ALA A 1 202 ? 4.685 -6.007 0.362 1.00 91.50 202 ALA A N 1
ATOM 1530 C CA . ALA A 1 202 ? 3.333 -6.517 0.566 1.00 91.50 202 ALA A CA 1
ATOM 1531 C C . ALA A 1 202 ? 2.293 -5.398 0.722 1.00 91.50 202 ALA A C 1
ATOM 1533 O O . ALA A 1 202 ? 1.110 -5.671 0.534 1.00 91.50 202 ALA A O 1
ATOM 1534 N N . ILE A 1 203 ? 2.739 -4.182 1.086 1.00 89.75 203 ILE A N 1
ATOM 1535 C CA . ILE A 1 203 ? 1.993 -2.917 1.253 1.00 89.75 203 ILE A CA 1
ATOM 1536 C C . ILE A 1 203 ? 0.477 -3.129 1.393 1.00 89.75 203 ILE A C 1
ATOM 1538 O O . ILE A 1 203 ? -0.307 -2.880 0.477 1.00 89.75 203 ILE A O 1
ATOM 1542 N N . ARG A 1 204 ? 0.058 -3.660 2.547 1.00 83.38 204 ARG A N 1
ATOM 1543 C CA . ARG A 1 204 ? -1.341 -4.017 2.824 1.00 83.38 204 ARG A CA 1
ATOM 1544 C C . ARG A 1 204 ? -1.674 -3.852 4.298 1.00 83.38 204 ARG A C 1
ATOM 1546 O O . ARG A 1 204 ? -0.845 -4.137 5.159 1.00 83.38 204 ARG A O 1
ATOM 1553 N N . LEU A 1 205 ? -2.922 -3.474 4.583 1.00 77.38 205 LEU A N 1
ATOM 1554 C CA . LEU A 1 205 ? -3.397 -3.222 5.950 1.00 77.38 205 LEU A CA 1
ATOM 1555 C C . LEU A 1 205 ? -3.216 -4.431 6.879 1.00 77.38 205 LEU A C 1
ATOM 1557 O O . LEU A 1 205 ? -2.819 -4.262 8.023 1.00 77.38 205 LEU A O 1
ATOM 1561 N N . ALA A 1 206 ? -3.433 -5.652 6.379 1.00 72.00 206 ALA A N 1
ATOM 1562 C CA . ALA A 1 206 ? -3.299 -6.877 7.173 1.00 72.00 206 ALA A CA 1
ATOM 1563 C C . ALA A 1 206 ? -1.871 -7.142 7.696 1.00 72.00 206 ALA A C 1
ATOM 1565 O O . ALA A 1 206 ? -1.703 -7.938 8.615 1.00 72.00 206 ALA A O 1
ATOM 1566 N N . ASN A 1 207 ? -0.849 -6.496 7.119 1.00 72.38 207 ASN A N 1
ATOM 1567 C CA . ASN A 1 207 ? 0.546 -6.625 7.554 1.00 72.38 207 ASN A CA 1
ATOM 1568 C C . ASN A 1 207 ? 1.001 -5.463 8.450 1.00 72.38 207 ASN A C 1
ATOM 1570 O O . ASN A 1 207 ? 2.152 -5.450 8.889 1.00 72.38 207 ASN A O 1
ATOM 1574 N N . LEU A 1 208 ? 0.124 -4.494 8.735 1.00 71.25 208 LEU A N 1
ATOM 1575 C CA . LEU A 1 208 ? 0.402 -3.466 9.731 1.00 71.25 208 LEU A CA 1
ATOM 1576 C C . LEU A 1 208 ? 0.522 -4.134 11.105 1.00 71.25 208 LEU A C 1
ATOM 1578 O O . LEU A 1 208 ? -0.374 -4.860 11.537 1.00 71.25 208 LEU A O 1
ATOM 1582 N N . LYS A 1 209 ? 1.624 -3.888 11.820 1.00 60.56 209 LYS A N 1
ATOM 1583 C CA . LYS A 1 209 ? 1.743 -4.324 13.220 1.00 60.56 209 LYS A CA 1
ATOM 1584 C C . LYS A 1 209 ? 0.662 -3.609 14.043 1.00 60.56 209 LYS A C 1
ATOM 1586 O O . LYS A 1 209 ? 0.481 -2.406 13.894 1.00 60.56 209 LYS A O 1
ATOM 1591 N N . SER A 1 210 ? -0.034 -4.320 14.932 1.00 51.91 210 SER A N 1
ATOM 1592 C CA . SER A 1 210 ? -1.165 -3.785 15.720 1.00 51.91 210 SER A CA 1
ATOM 1593 C C . SER A 1 210 ? -0.816 -2.553 16.568 1.00 51.91 210 SER A C 1
ATOM 1595 O O . SER A 1 210 ? -1.666 -1.700 16.799 1.00 51.91 210 SER A O 1
ATOM 1597 N N . SER A 1 211 ? 0.446 -2.411 16.981 1.00 46.31 211 SER A N 1
ATOM 1598 C CA . SER A 1 211 ? 0.968 -1.231 17.684 1.00 46.31 211 SER A CA 1
ATOM 1599 C C . SER A 1 211 ? 1.113 0.019 16.801 1.00 46.31 211 SER A C 1
ATOM 1601 O O . SER A 1 211 ? 1.405 1.088 17.323 1.00 46.31 211 SER A O 1
ATOM 1603 N N . ALA A 1 212 ? 0.946 -0.108 15.480 1.00 48.88 212 ALA A N 1
ATOM 1604 C CA . ALA A 1 212 ? 0.999 0.982 14.500 1.00 48.88 212 ALA A CA 1
ATOM 1605 C C . ALA A 1 212 ? -0.386 1.577 14.194 1.00 48.88 212 ALA A C 1
ATOM 1607 O O . ALA A 1 212 ? -0.516 2.474 13.362 1.00 48.88 212 ALA A O 1
ATOM 1608 N N . MET A 1 213 ? -1.435 1.081 14.852 1.00 60.78 213 MET A N 1
ATOM 1609 C CA . MET A 1 213 ? -2.788 1.588 14.673 1.00 60.78 213 MET A CA 1
ATOM 1610 C C . MET A 1 213 ? -2.974 2.783 15.594 1.00 60.78 213 MET A C 1
ATOM 1612 O O . MET A 1 213 ? -3.328 2.652 16.762 1.00 60.78 213 MET A O 1
ATOM 1616 N N . ALA A 1 214 ? -2.660 3.956 15.048 1.00 69.31 214 ALA A N 1
ATOM 1617 C CA . ALA A 1 214 ? -2.723 5.252 15.708 1.00 69.31 214 ALA A CA 1
ATOM 1618 C C . ALA A 1 214 ? -4.186 5.706 15.891 1.00 69.31 214 ALA A C 1
ATOM 1620 O O . ALA A 1 214 ? -4.604 6.764 15.441 1.00 69.31 214 ALA A O 1
ATOM 1621 N N . VAL A 1 215 ? -5.004 4.864 16.517 1.00 78.12 215 VAL A N 1
ATOM 1622 C CA . VAL A 1 215 ? -6.379 5.169 16.897 1.00 78.12 215 VAL A CA 1
ATOM 1623 C C . VAL A 1 215 ? -6.511 4.841 18.373 1.00 78.12 215 VAL A C 1
ATOM 1625 O O . VAL A 1 215 ? -6.396 3.684 18.776 1.00 78.12 215 VAL A O 1
ATOM 1628 N N . LYS A 1 216 ? -6.711 5.869 19.198 1.00 85.06 216 LYS A N 1
ATOM 1629 C CA . LYS A 1 216 ? -6.817 5.705 20.652 1.00 85.06 216 LYS A CA 1
ATOM 1630 C C . LYS A 1 216 ? -8.280 5.582 21.045 1.00 85.06 216 LYS A C 1
ATOM 1632 O O . LYS A 1 216 ? -9.127 6.314 20.538 1.00 85.06 216 LYS A O 1
ATOM 1637 N N . LEU A 1 217 ? -8.547 4.673 21.976 1.00 86.94 217 LEU A N 1
ATOM 1638 C CA . LEU A 1 217 ? -9.857 4.466 22.576 1.00 86.94 217 LEU A CA 1
ATOM 1639 C C . LEU A 1 217 ? -9.804 4.760 24.069 1.00 86.94 217 LEU A C 1
ATOM 1641 O O . LEU A 1 217 ? -8.967 4.216 24.790 1.00 86.94 217 LEU A O 1
ATOM 1645 N N . VAL A 1 218 ? -10.737 5.588 24.531 1.00 88.81 218 VAL A N 1
ATOM 1646 C CA . VAL A 1 218 ? -10.935 5.885 25.951 1.00 88.81 218 VAL A CA 1
ATOM 1647 C C . VAL A 1 218 ? -12.382 5.577 26.307 1.00 88.81 218 VAL A C 1
ATOM 1649 O O . VAL A 1 218 ? -13.298 6.210 25.790 1.00 88.81 218 VAL A O 1
ATOM 1652 N N . PHE A 1 219 ? -12.591 4.590 27.176 1.00 90.06 219 PHE A N 1
ATOM 1653 C CA . PHE A 1 219 ? -13.916 4.213 27.663 1.00 90.06 219 PHE A CA 1
ATOM 1654 C C . PHE A 1 219 ? -14.172 4.800 29.052 1.00 90.06 219 PHE A C 1
ATOM 1656 O O . PHE A 1 219 ? -13.337 4.675 29.948 1.00 90.06 219 PHE A O 1
ATOM 1663 N N . SER A 1 220 ? -15.351 5.392 29.238 1.00 89.69 220 SER A N 1
ATOM 1664 C CA . SER A 1 220 ? -15.841 5.887 30.522 1.00 89.69 220 SER A CA 1
ATOM 1665 C C . SER A 1 220 ? -17.061 5.085 30.964 1.00 89.69 220 SER A C 1
ATOM 1667 O O . SER A 1 220 ? -18.166 5.279 30.458 1.00 89.69 220 SER A O 1
ATOM 1669 N N . GLN A 1 221 ? -16.881 4.214 31.960 1.00 84.69 221 GLN A N 1
ATOM 1670 C CA . GLN A 1 221 ? -17.976 3.413 32.522 1.00 84.69 221 GLN A CA 1
ATOM 1671 C C . GLN A 1 221 ? -19.007 4.265 33.286 1.00 84.69 221 GLN A C 1
ATOM 1673 O O . GLN A 1 221 ? -20.160 3.870 33.406 1.00 84.69 221 GLN A O 1
ATOM 1678 N N . GLN A 1 222 ? -18.622 5.434 33.812 1.00 84.06 222 GLN A N 1
ATOM 1679 C CA . GLN A 1 222 ? -19.560 6.330 34.507 1.00 84.06 222 GLN A CA 1
ATOM 1680 C C . GLN A 1 222 ? -20.519 7.026 33.539 1.00 84.06 222 GLN A C 1
ATOM 1682 O O . GLN A 1 222 ? -21.684 7.233 33.863 1.00 84.06 222 GLN A O 1
ATOM 1687 N N . GLN A 1 223 ? -20.018 7.396 32.361 1.00 84.75 223 GLN A N 1
ATOM 1688 C CA . GLN A 1 223 ? -20.779 8.111 31.336 1.00 84.75 223 GLN A CA 1
ATOM 1689 C C . GLN A 1 223 ? -21.333 7.176 30.255 1.00 84.75 223 GLN A C 1
ATOM 1691 O O . GLN A 1 223 ? -22.018 7.642 29.353 1.00 84.75 223 GLN A O 1
ATOM 1696 N N . ASN A 1 224 ? -21.019 5.876 30.324 1.00 86.44 224 ASN A N 1
ATOM 1697 C CA . ASN A 1 224 ? -21.292 4.895 29.273 1.00 86.44 224 ASN A CA 1
ATOM 1698 C C . ASN A 1 224 ? -20.876 5.406 27.888 1.00 86.44 224 ASN A C 1
ATOM 1700 O O . ASN A 1 224 ? -21.610 5.271 26.913 1.00 86.44 224 ASN A O 1
ATOM 1704 N N . SER A 1 225 ? -19.703 6.030 27.804 1.00 90.31 225 SER A N 1
ATOM 1705 C CA . SER A 1 225 ? -19.239 6.694 26.591 1.00 90.31 225 SER A CA 1
ATOM 1706 C C . SER A 1 225 ? -17.884 6.161 26.153 1.00 90.31 225 SER A C 1
ATOM 1708 O O . SER A 1 225 ? -17.060 5.715 26.957 1.00 90.31 225 SER A O 1
ATOM 1710 N N . LEU A 1 226 ? -17.669 6.195 24.843 1.00 91.44 226 LEU A N 1
ATOM 1711 C CA . LEU A 1 226 ? -16.414 5.864 24.197 1.00 91.44 226 LEU A CA 1
ATOM 1712 C C . LEU A 1 226 ? -15.927 7.059 23.391 1.00 91.44 226 LEU A C 1
ATOM 1714 O O . LEU A 1 226 ? -16.643 7.575 22.533 1.00 91.44 226 LEU A O 1
ATOM 1718 N N . THR A 1 227 ? -14.692 7.466 23.644 1.00 91.69 227 THR A N 1
ATOM 1719 C CA . THR A 1 227 ? -13.985 8.467 22.851 1.00 91.69 227 THR A CA 1
ATOM 1720 C C . THR A 1 227 ? -12.999 7.760 21.939 1.00 91.69 227 THR A C 1
ATOM 1722 O O . THR A 1 227 ? -12.089 7.077 22.414 1.00 91.69 227 THR A O 1
ATOM 1725 N N . LEU A 1 228 ? -13.162 7.952 20.632 1.00 90.56 228 LEU A N 1
ATOM 1726 C CA . LEU A 1 228 ? -12.144 7.618 19.644 1.00 90.56 228 LEU A CA 1
ATOM 1727 C C . LEU A 1 228 ? -11.331 8.868 19.324 1.00 90.56 228 LEU A C 1
ATOM 1729 O O . LEU A 1 228 ? -11.914 9.933 19.114 1.00 90.56 228 LEU A O 1
ATOM 1733 N N . ILE A 1 229 ? -10.014 8.726 19.223 1.00 90.38 229 ILE A N 1
ATOM 1734 C CA . ILE A 1 229 ? -9.105 9.790 18.791 1.00 90.38 229 ILE A CA 1
ATOM 1735 C C . ILE A 1 229 ? -8.333 9.288 17.575 1.00 90.38 229 ILE A C 1
ATOM 1737 O O . ILE A 1 229 ? -7.682 8.240 17.655 1.00 90.38 229 ILE A O 1
ATOM 1741 N N . ASN A 1 230 ? -8.393 10.034 16.471 1.00 90.81 230 ASN A N 1
ATOM 1742 C CA . ASN A 1 230 ? -7.566 9.762 15.302 1.00 90.81 230 ASN A CA 1
ATOM 1743 C C . ASN A 1 230 ? -6.151 10.310 15.536 1.00 90.81 230 ASN A C 1
ATOM 1745 O O . ASN A 1 230 ? -5.932 11.512 15.474 1.00 90.81 230 ASN A O 1
ATOM 1749 N N . ASP A 1 231 ? -5.191 9.439 15.815 1.00 88.00 231 ASP A N 1
ATOM 1750 C CA . ASP A 1 231 ? -3.770 9.778 15.968 1.00 88.00 231 ASP A CA 1
ATOM 1751 C C . ASP A 1 231 ? -2.990 9.519 14.658 1.00 88.00 231 ASP A C 1
ATOM 1753 O O . ASP A 1 231 ? -1.763 9.608 14.636 1.00 88.00 231 ASP A O 1
ATOM 1757 N N . LEU A 1 232 ? -3.687 9.187 13.559 1.00 88.56 232 LEU A N 1
ATOM 1758 C CA . LEU A 1 232 ? -3.096 9.048 12.230 1.00 88.56 232 LEU A CA 1
ATOM 1759 C C . LEU A 1 232 ? -2.773 10.430 11.648 1.00 88.56 232 LEU A C 1
ATOM 1761 O O . LEU A 1 232 ? -3.515 11.391 11.865 1.00 88.56 232 LEU A O 1
ATOM 1765 N N . PRO A 1 233 ? -1.725 10.528 10.813 1.00 88.19 233 PRO A N 1
ATOM 1766 C CA . PRO A 1 233 ? -1.400 11.755 10.100 1.00 88.19 233 PRO A CA 1
ATOM 1767 C C . PRO A 1 233 ? -2.305 11.976 8.877 1.00 88.19 233 PRO A C 1
ATOM 1769 O O . PRO A 1 233 ? -1.932 12.743 8.008 1.00 88.19 233 PRO A O 1
ATOM 1772 N N . HIS A 1 234 ? -3.433 11.280 8.749 1.00 91.50 234 HIS A N 1
ATOM 1773 C CA . HIS A 1 234 ? -4.396 11.413 7.652 1.00 91.50 234 HIS A CA 1
ATOM 1774 C C . HIS A 1 234 ? -5.806 11.077 8.162 1.00 91.50 234 HIS A C 1
ATOM 1776 O O . HIS A 1 234 ? -5.982 10.671 9.316 1.00 91.50 234 HIS A O 1
ATOM 1782 N N . ASN A 1 235 ? -6.825 11.227 7.319 1.00 92.62 235 ASN A N 1
ATOM 1783 C CA . ASN A 1 235 ? -8.206 10.961 7.708 1.00 92.62 235 ASN A CA 1
ATOM 1784 C C . ASN A 1 235 ? -8.455 9.475 8.014 1.00 92.62 235 ASN A C 1
ATOM 1786 O O . ASN A 1 235 ? -7.776 8.576 7.505 1.00 92.62 235 ASN A O 1
ATOM 1790 N N . LEU A 1 236 ? -9.483 9.218 8.823 1.00 90.56 236 LEU A N 1
ATOM 1791 C CA . LEU A 1 236 ? -10.021 7.889 9.092 1.00 90.56 236 LEU A CA 1
ATOM 1792 C C . LEU A 1 236 ? -11.528 7.868 8.760 1.00 90.56 236 LEU A C 1
ATOM 1794 O O . LEU A 1 236 ? -12.295 8.483 9.502 1.00 90.56 236 LEU A O 1
ATOM 1798 N N . PRO A 1 237 ? -11.977 7.162 7.702 1.00 90.06 237 PRO A N 1
ATOM 1799 C CA . PRO A 1 237 ? -11.167 6.582 6.624 1.00 90.06 237 PRO A CA 1
ATOM 1800 C C . PRO A 1 237 ? -10.577 7.674 5.702 1.00 90.06 237 PRO A C 1
ATOM 1802 O O . PRO A 1 237 ? -11.108 8.776 5.637 1.00 90.06 237 PRO A O 1
ATOM 1805 N N . THR A 1 238 ? -9.489 7.366 4.987 1.00 90.50 238 THR A N 1
ATOM 1806 C CA . THR A 1 238 ? -8.838 8.276 4.015 1.00 90.50 238 THR A CA 1
ATOM 1807 C C . THR A 1 238 ? -9.232 7.958 2.569 1.00 90.50 238 THR A C 1
ATOM 1809 O O . THR A 1 238 ? -9.544 6.802 2.259 1.00 90.50 238 THR A O 1
ATOM 1812 N N . GLY A 1 239 ? -9.162 8.965 1.691 1.00 84.81 239 GLY A N 1
ATOM 1813 C CA . GLY A 1 239 ? -9.362 8.869 0.241 1.00 84.81 239 GLY A CA 1
ATOM 1814 C C . GLY A 1 239 ? -10.830 8.927 -0.189 1.00 84.81 239 GLY A C 1
ATOM 1815 O O . GLY A 1 239 ? -11.708 8.347 0.454 1.00 84.81 239 GLY A O 1
ATOM 1816 N N . THR A 1 240 ? -11.107 9.579 -1.315 1.00 76.25 240 THR A N 1
ATOM 1817 C CA . THR A 1 240 ? -12.479 9.838 -1.786 1.00 76.25 240 THR A CA 1
ATOM 1818 C C . THR A 1 240 ? -13.075 8.686 -2.596 1.00 76.25 240 THR A C 1
ATOM 1820 O O . THR A 1 240 ? -14.288 8.495 -2.599 1.00 76.25 240 THR A O 1
ATOM 1823 N N . TYR A 1 241 ? -12.240 7.855 -3.229 1.00 77.12 241 TYR A N 1
ATOM 1824 C CA . TYR A 1 241 ? -12.713 6.793 -4.122 1.00 77.12 241 TYR A CA 1
ATOM 1825 C C . TYR A 1 241 ? -13.188 5.540 -3.400 1.00 77.12 241 TYR A C 1
ATOM 1827 O O . TYR A 1 241 ? -12.444 4.918 -2.632 1.00 77.12 241 TYR A O 1
ATOM 1835 N N . GLY A 1 242 ? -14.400 5.115 -3.738 1.00 73.94 242 GLY A N 1
ATOM 1836 C CA . GLY A 1 242 ? -15.031 3.930 -3.184 1.00 73.94 242 GLY A CA 1
ATOM 1837 C C . GLY A 1 242 ? -15.675 4.189 -1.828 1.00 73.94 242 GLY A C 1
ATOM 1838 O O . GLY A 1 242 ? -15.199 4.982 -1.011 1.00 73.94 242 GLY A O 1
ATOM 1839 N N . ASP A 1 243 ? -16.743 3.446 -1.611 1.00 78.62 243 ASP A N 1
ATOM 1840 C CA . ASP A 1 243 ? -17.537 3.406 -0.396 1.00 78.62 243 ASP A CA 1
ATOM 1841 C C . ASP A 1 243 ? -16.672 2.809 0.728 1.00 78.62 243 ASP A C 1
ATOM 1843 O O . ASP A 1 243 ? -16.261 1.646 0.668 1.00 78.62 243 ASP A O 1
ATOM 1847 N N . LYS A 1 244 ? -16.294 3.652 1.699 1.00 85.50 244 LYS A N 1
ATOM 1848 C CA . LYS A 1 244 ? -15.448 3.292 2.843 1.00 85.50 244 LYS A CA 1
ATOM 1849 C C . LYS A 1 244 ? -16.069 3.804 4.125 1.00 85.50 244 LYS A C 1
ATOM 1851 O O . LYS A 1 244 ? -16.370 4.993 4.257 1.00 85.50 244 LYS A O 1
ATOM 1856 N N . ALA A 1 245 ? -16.107 2.925 5.111 1.00 89.88 245 ALA A N 1
ATOM 1857 C CA . ALA A 1 245 ? -16.675 3.205 6.407 1.00 89.88 245 ALA A CA 1
ATOM 1858 C C . ALA A 1 245 ? -15.873 2.574 7.536 1.00 89.88 245 ALA A C 1
ATOM 1860 O O . ALA A 1 245 ? -15.218 1.546 7.364 1.00 89.88 245 ALA A O 1
ATOM 1861 N N . ILE A 1 246 ? -15.947 3.198 8.707 1.00 90.44 246 ILE A N 1
ATOM 1862 C CA . ILE A 1 246 ? -15.508 2.604 9.961 1.00 90.44 246 ILE A CA 1
ATOM 1863 C C . ILE A 1 246 ? -16.744 2.342 10.801 1.00 90.44 246 ILE A C 1
ATOM 1865 O O . ILE A 1 246 ? -17.466 3.270 11.172 1.00 90.44 246 ILE A O 1
ATOM 1869 N N . ASP A 1 247 ? -16.952 1.078 11.130 1.00 91.38 247 ASP A N 1
ATOM 1870 C CA . ASP A 1 247 ? -18.002 0.637 12.026 1.00 91.38 247 ASP A CA 1
ATOM 1871 C C . ASP A 1 247 ? -17.400 0.308 13.397 1.00 91.38 247 ASP A C 1
ATOM 1873 O O . ASP A 1 247 ? -16.345 -0.324 13.520 1.00 91.38 247 ASP A O 1
ATOM 1877 N N . LEU A 1 248 ? -18.084 0.760 14.442 1.00 91.69 248 LEU A N 1
ATOM 1878 C CA . LEU A 1 248 ? -17.791 0.444 15.830 1.00 91.69 248 LEU A CA 1
ATOM 1879 C C . LEU A 1 248 ? -18.705 -0.698 16.263 1.00 91.69 248 LEU A C 1
ATOM 1881 O O . LEU A 1 248 ? -19.925 -0.542 16.318 1.00 91.69 248 LEU A O 1
ATOM 1885 N N . GLN A 1 249 ? -18.103 -1.831 16.594 1.00 92.44 249 GLN A N 1
ATOM 1886 C CA . GLN A 1 249 ? -18.782 -2.994 17.145 1.00 92.44 249 GLN A CA 1
ATOM 1887 C C . GLN A 1 249 ? -18.472 -3.087 18.634 1.00 92.44 249 GLN A C 1
ATOM 1889 O O . GLN A 1 249 ? -17.308 -3.032 19.038 1.00 92.44 249 GLN A O 1
ATOM 1894 N N . THR A 1 250 ? -19.497 -3.249 19.460 1.00 91.88 250 THR A N 1
ATOM 1895 C CA . THR A 1 250 ? -19.320 -3.472 20.895 1.00 91.88 250 THR A CA 1
ATOM 1896 C C . THR A 1 250 ? -20.116 -4.683 21.339 1.00 91.88 250 THR A C 1
ATOM 1898 O O . THR A 1 250 ? -21.300 -4.781 21.021 1.00 91.88 250 THR A O 1
ATOM 1901 N N . GLN A 1 251 ? -19.483 -5.564 22.104 1.00 92.44 251 GLN A N 1
ATOM 1902 C CA . GLN A 1 251 ? -20.081 -6.783 22.637 1.00 92.44 251 GLN A CA 1
ATOM 1903 C C . GLN A 1 251 ? -19.876 -6.830 24.152 1.00 92.44 251 GLN A C 1
ATOM 1905 O O . GLN A 1 251 ? -18.778 -6.565 24.645 1.00 92.44 251 GLN A O 1
ATOM 1910 N N . LEU A 1 252 ? -20.934 -7.148 24.888 1.00 91.88 252 LEU A N 1
ATOM 1911 C CA . LEU A 1 252 ? -20.931 -7.272 26.341 1.00 91.88 252 LEU A CA 1
ATOM 1912 C C . LEU A 1 252 ? -20.996 -8.733 26.739 1.00 91.88 252 LEU A C 1
ATOM 1914 O O . LEU A 1 252 ? -21.821 -9.471 26.209 1.00 91.88 252 LEU A O 1
ATOM 1918 N N . PHE A 1 253 ? -20.180 -9.120 27.714 1.00 92.00 253 PHE A N 1
ATOM 1919 C CA . PHE A 1 253 ? -20.129 -10.485 28.219 1.00 92.00 253 PHE A CA 1
ATOM 1920 C C . PHE A 1 253 ? -20.264 -10.540 29.741 1.00 92.00 253 PHE A C 1
ATOM 1922 O O . PHE A 1 253 ? -19.921 -9.590 30.451 1.00 92.00 253 PHE A O 1
ATOM 1929 N N . SER A 1 254 ? -20.751 -11.684 30.221 1.00 91.38 254 SER A N 1
ATOM 1930 C CA . SER A 1 254 ? -20.595 -12.164 31.594 1.00 91.38 254 SER A CA 1
ATOM 1931 C C . SER A 1 254 ? -20.002 -13.572 31.529 1.00 91.38 254 SER A C 1
ATOM 1933 O O . SER A 1 254 ? -20.645 -14.510 31.051 1.00 91.38 254 SER A O 1
ATOM 1935 N N . GLY A 1 255 ? -18.736 -13.713 31.916 1.00 90.50 255 GLY A N 1
ATOM 1936 C CA . GLY A 1 255 ? -17.929 -14.884 31.590 1.00 90.50 255 GLY A CA 1
ATOM 1937 C C . GLY A 1 255 ? -17.847 -15.096 30.074 1.00 90.50 255 GLY A C 1
ATOM 1938 O O . GLY A 1 255 ? -17.399 -14.221 29.338 1.00 90.50 255 GLY A O 1
ATOM 1939 N N . GLU A 1 256 ? -18.304 -16.261 29.613 1.00 92.62 256 GLU A N 1
ATOM 1940 C CA . GLU A 1 256 ? -18.360 -16.628 28.187 1.00 92.62 256 GLU A CA 1
ATOM 1941 C C . GLU A 1 256 ? -19.715 -16.297 27.531 1.00 92.62 256 GLU A C 1
ATOM 1943 O O . GLU A 1 256 ? -19.886 -16.470 26.325 1.00 92.62 256 GLU A O 1
ATOM 1948 N N . LEU A 1 257 ? -20.707 -15.849 28.310 1.00 90.75 257 LEU A N 1
ATOM 1949 C CA . LEU A 1 257 ? -22.036 -15.536 27.794 1.00 90.75 257 LEU A CA 1
ATOM 1950 C C . LEU A 1 257 ? -22.053 -14.128 27.201 1.00 90.75 257 LEU A C 1
ATOM 1952 O O . LEU A 1 257 ? -21.908 -13.149 27.933 1.00 90.75 257 LEU A O 1
ATOM 1956 N N . GLU A 1 258 ? -22.297 -14.026 25.896 1.00 91.88 258 GLU A N 1
ATOM 1957 C CA . GLU A 1 258 ? -22.587 -12.751 25.239 1.00 91.88 258 GLU A CA 1
ATOM 1958 C C . GLU A 1 258 ? -23.988 -12.266 25.637 1.00 91.88 258 GLU A C 1
ATOM 1960 O O . GLU A 1 258 ? -24.995 -12.923 25.378 1.00 91.88 258 GLU A O 1
ATOM 1965 N N . LEU A 1 259 ? -24.044 -11.116 26.305 1.00 90.12 259 LEU A N 1
ATOM 1966 C CA . LEU A 1 259 ? -25.271 -10.504 26.810 1.00 90.12 259 LEU A CA 1
ATOM 1967 C C . LEU A 1 259 ? -25.923 -9.591 25.770 1.00 90.12 259 LEU A C 1
ATOM 1969 O O . LEU A 1 259 ? -27.148 -9.529 25.682 1.00 90.12 259 LEU A O 1
ATOM 1973 N N . ALA A 1 260 ? -25.107 -8.855 25.013 1.00 89.19 260 ALA A N 1
ATOM 1974 C CA . ALA A 1 260 ? -25.567 -7.930 23.988 1.00 89.19 260 ALA A CA 1
ATOM 1975 C C . ALA A 1 260 ? -24.449 -7.598 22.998 1.00 89.19 260 ALA A C 1
ATOM 1977 O O . ALA A 1 260 ? -23.280 -7.511 23.374 1.00 89.19 260 ALA A O 1
ATOM 1978 N N . SER A 1 261 ? -24.838 -7.297 21.762 1.00 90.50 261 SER A N 1
ATOM 1979 C CA . SER A 1 261 ? -23.961 -6.750 20.730 1.00 90.50 261 SER A CA 1
ATOM 1980 C C . SER A 1 261 ? -24.632 -5.576 20.041 1.00 90.50 261 SER A C 1
ATOM 1982 O O . SER A 1 261 ? -25.829 -5.628 19.758 1.00 90.50 261 SER A O 1
ATOM 1984 N N . GLN A 1 262 ? -23.859 -4.561 19.690 1.00 89.50 262 GLN A N 1
ATOM 1985 C CA . GLN A 1 262 ? -24.309 -3.481 18.819 1.00 89.50 262 GLN A CA 1
ATOM 1986 C C . GLN A 1 262 ? -23.216 -3.151 17.806 1.00 89.50 262 GLN A C 1
ATOM 1988 O O . GLN A 1 262 ? -22.024 -3.266 18.093 1.00 89.50 262 GLN A O 1
ATOM 1993 N N . THR A 1 263 ? -23.643 -2.736 16.619 1.00 91.06 263 THR A N 1
ATOM 1994 C CA . THR A 1 263 ? -22.774 -2.187 15.579 1.00 91.06 263 THR A CA 1
ATOM 1995 C C . THR A 1 263 ? -23.329 -0.835 15.181 1.00 91.06 263 THR A C 1
ATOM 1997 O O . THR A 1 263 ? -24.537 -0.698 14.991 1.00 91.06 263 THR A O 1
ATOM 2000 N N . MET A 1 264 ? -22.461 0.158 15.046 1.00 90.31 264 MET A N 1
ATOM 2001 C CA . MET A 1 264 ? -22.855 1.479 14.580 1.00 90.31 264 MET A CA 1
ATOM 2002 C C . MET A 1 264 ? -21.816 2.075 13.646 1.00 90.31 264 MET A C 1
ATOM 2004 O O . MET A 1 264 ? -20.613 1.911 13.856 1.00 90.31 264 MET A O 1
ATOM 2008 N N . ARG A 1 265 ? -22.295 2.818 12.646 1.00 90.94 265 ARG A N 1
ATOM 2009 C CA . ARG A 1 265 ? -21.438 3.605 11.764 1.00 90.94 265 ARG A CA 1
ATOM 2010 C C . ARG A 1 265 ? -20.749 4.686 12.585 1.00 90.94 265 ARG A C 1
ATOM 2012 O O . ARG A 1 265 ? -21.406 5.567 13.141 1.00 90.94 265 ARG A O 1
ATOM 2019 N N . PHE A 1 266 ? -19.428 4.613 12.664 1.00 89.69 266 PHE A N 1
ATOM 2020 C CA . PHE A 1 266 ? -18.634 5.585 13.397 1.00 89.69 266 PHE A CA 1
ATOM 2021 C C . PHE A 1 266 ? -18.274 6.780 12.512 1.00 89.69 266 PHE A C 1
ATOM 2023 O O . PHE A 1 266 ? -18.545 7.921 12.881 1.00 89.69 266 PHE A O 1
ATOM 2030 N N . CYS A 1 267 ? -17.703 6.536 11.338 1.00 90.88 267 CYS A N 1
ATOM 2031 C CA . CYS A 1 267 ? -17.431 7.544 10.313 1.00 90.88 267 CYS A CA 1
ATOM 2032 C C . CYS A 1 267 ? -17.406 6.891 8.928 1.00 90.88 267 CYS A C 1
ATOM 2034 O O . CYS A 1 267 ? -17.360 5.666 8.807 1.00 90.88 267 CYS A O 1
ATOM 2036 N N . ASP A 1 268 ? -17.443 7.710 7.887 1.00 91.50 268 ASP A N 1
ATOM 2037 C CA . ASP A 1 268 ? -17.367 7.289 6.490 1.00 91.50 268 ASP A CA 1
ATOM 2038 C C . ASP A 1 268 ? -16.571 8.306 5.669 1.00 91.50 268 ASP A C 1
ATOM 2040 O O . ASP A 1 268 ? -16.095 9.308 6.202 1.00 91.50 268 ASP A O 1
ATOM 2044 N N . ALA A 1 269 ? -16.398 8.036 4.377 1.00 87.38 269 ALA A N 1
ATOM 2045 C CA . ALA A 1 269 ? -15.662 8.916 3.475 1.00 87.38 269 ALA A CA 1
ATOM 2046 C C . ALA A 1 269 ? -16.282 10.324 3.327 1.00 87.38 269 ALA A C 1
ATOM 2048 O O . ALA A 1 269 ? -15.563 11.256 2.978 1.00 87.38 269 ALA A O 1
ATOM 2049 N N . SER A 1 270 ? -17.582 10.505 3.602 1.00 88.81 270 SER A N 1
ATOM 2050 C CA . SER A 1 270 ? -18.237 11.825 3.543 1.00 88.81 270 SER A CA 1
ATOM 2051 C C . SER A 1 270 ? -18.028 12.634 4.824 1.00 88.81 270 SER A C 1
ATOM 2053 O O . SER A 1 270 ? -17.986 13.862 4.785 1.00 88.81 270 SER A O 1
ATOM 2055 N N . HIS A 1 271 ? -17.885 11.951 5.962 1.00 91.38 271 HIS A N 1
ATOM 2056 C CA . HIS A 1 271 ? -17.637 12.559 7.268 1.00 91.38 271 HIS A CA 1
ATOM 2057 C C . HIS A 1 271 ? -16.480 11.846 7.983 1.00 91.38 271 HIS A C 1
ATOM 2059 O O . HIS A 1 271 ? -16.704 11.170 9.000 1.00 91.38 271 HIS A O 1
ATOM 2065 N N . PRO A 1 272 ? -15.244 11.961 7.462 1.00 93.06 272 PRO A N 1
ATOM 2066 C CA . PRO A 1 272 ? -14.100 11.297 8.060 1.00 93.06 272 PRO A CA 1
ATOM 2067 C C . PRO A 1 272 ? -13.741 11.920 9.410 1.00 93.06 272 PRO A C 1
ATOM 2069 O O . PRO A 1 272 ? -14.010 13.093 9.672 1.00 93.06 272 PRO A O 1
ATOM 2072 N N . LEU A 1 273 ? -13.080 11.136 10.263 1.00 92.62 273 LEU A N 1
ATOM 2073 C CA . LEU A 1 273 ? -12.420 11.657 11.454 1.00 92.62 273 LEU A CA 1
ATOM 2074 C C . LEU A 1 273 ? -11.054 12.220 11.032 1.00 92.62 273 LEU A C 1
ATOM 2076 O O . LEU A 1 273 ? -10.172 11.455 10.634 1.00 92.62 273 LEU A O 1
ATOM 2080 N N . THR A 1 274 ? -10.877 13.540 11.079 1.00 93.06 274 THR A N 1
ATOM 2081 C CA . THR A 1 274 ? -9.640 14.207 10.634 1.00 93.06 274 THR A CA 1
ATOM 2082 C C . THR A 1 274 ? -8.478 13.952 11.602 1.00 93.06 274 THR A C 1
ATOM 2084 O O . THR A 1 274 ? -8.725 13.528 12.737 1.00 93.06 274 THR A O 1
ATOM 2087 N N . PRO A 1 275 ? -7.208 14.189 11.213 1.00 90.81 275 PRO A N 1
ATOM 2088 C CA . PRO A 1 275 ? -6.072 14.046 12.124 1.00 90.81 275 PRO A CA 1
ATOM 2089 C C . PRO A 1 275 ? -6.293 14.787 13.446 1.00 90.81 275 PRO A C 1
ATOM 2091 O O . PRO A 1 275 ? -6.756 15.928 13.461 1.00 90.81 275 PRO A O 1
ATOM 2094 N N . HIS A 1 276 ? -5.987 14.117 14.556 1.00 88.50 276 HIS A N 1
ATOM 2095 C CA . HIS A 1 276 ? -6.170 14.568 15.942 1.00 88.50 276 HIS A CA 1
ATOM 2096 C C . HIS A 1 276 ? -7.613 14.867 16.371 1.00 88.50 276 HIS A C 1
ATOM 2098 O O . HIS A 1 276 ? -7.846 15.242 17.523 1.00 88.50 276 HIS A O 1
ATOM 2104 N N . GLN A 1 277 ? -8.601 14.668 15.496 1.00 92.62 277 GLN A N 1
ATOM 2105 C CA . GLN A 1 277 ? -9.996 14.824 15.868 1.00 92.62 277 GLN A CA 1
ATOM 2106 C C . GLN A 1 277 ? -10.414 13.699 16.813 1.00 92.62 277 GLN A C 1
ATOM 2108 O O . GLN A 1 277 ? -10.038 12.532 16.662 1.00 92.62 277 GLN A O 1
ATOM 2113 N N . GLN A 1 278 ? -11.242 14.068 17.783 1.00 93.19 278 GLN A N 1
ATOM 2114 C CA . GLN A 1 278 ? -11.892 13.142 18.693 1.00 93.19 278 GLN A CA 1
ATOM 2115 C C . GLN A 1 278 ? -13.392 13.108 18.422 1.00 93.19 278 GLN A C 1
ATOM 2117 O O . GLN A 1 278 ? -14.007 14.136 18.130 1.00 93.19 278 GLN A O 1
ATOM 2122 N N . LYS A 1 279 ? -13.994 11.930 18.558 1.00 92.69 279 LYS A N 1
ATOM 2123 C CA . LYS A 1 279 ? -15.444 11.768 18.478 1.00 92.69 279 LYS A CA 1
ATOM 2124 C C . LYS A 1 279 ? -15.921 10.862 19.604 1.00 92.69 279 LYS A C 1
ATOM 2126 O O . LYS A 1 279 ? -15.398 9.768 19.812 1.00 92.69 279 LYS A O 1
ATOM 2131 N N . ASN A 1 280 ? -16.905 11.374 20.336 1.00 92.19 280 ASN A N 1
ATOM 2132 C CA . ASN A 1 280 ? -17.540 10.700 21.457 1.00 92.19 280 ASN A CA 1
ATOM 2133 C C . ASN A 1 280 ? -18.796 9.990 20.976 1.00 92.19 280 ASN A C 1
ATOM 2135 O O . ASN A 1 280 ? -19.561 10.546 20.186 1.00 92.19 280 ASN A O 1
ATOM 2139 N N . VAL A 1 281 ? -19.007 8.780 21.474 1.00 89.75 281 VAL A N 1
ATOM 2140 C CA . VAL A 1 281 ? -20.178 7.969 21.165 1.00 89.75 281 VAL A CA 1
ATOM 2141 C C . VAL A 1 281 ? -20.697 7.352 22.451 1.00 89.75 281 VAL A C 1
ATOM 2143 O O . VAL A 1 281 ? -19.934 6.781 23.230 1.00 89.75 281 VAL A O 1
ATOM 2146 N N . GLU A 1 282 ? -21.997 7.479 22.682 1.00 88.12 282 GLU A N 1
ATOM 2147 C CA . GLU A 1 282 ? -22.662 6.791 23.783 1.00 88.12 282 GLU A CA 1
ATOM 2148 C C . GLU A 1 282 ? -22.835 5.311 23.434 1.00 88.12 282 GLU A C 1
ATOM 2150 O O . GLU A 1 282 ? -23.295 4.949 22.351 1.00 88.12 282 GLU A O 1
ATOM 2155 N N . ILE A 1 283 ? -22.448 4.445 24.365 1.00 82.94 283 ILE A N 1
ATOM 2156 C CA . ILE A 1 283 ? -22.618 3.002 24.264 1.00 82.94 283 ILE A CA 1
ATOM 2157 C C . ILE A 1 283 ? -23.806 2.630 25.135 1.00 82.94 283 ILE A C 1
ATOM 2159 O O . ILE A 1 283 ? -23.813 2.858 26.346 1.00 82.94 283 ILE A O 1
ATOM 2163 N N . THR A 1 284 ? -24.801 1.985 24.534 1.00 73.62 284 THR A N 1
ATOM 2164 C CA . THR A 1 284 ? -25.907 1.446 25.318 1.00 73.62 284 THR A CA 1
ATOM 2165 C C . THR A 1 284 ? -25.455 0.157 25.992 1.00 73.62 284 THR A C 1
ATOM 2167 O O . THR A 1 284 ? -25.425 -0.910 25.382 1.00 73.62 284 THR A O 1
ATOM 2170 N N . LEU A 1 285 ? -25.129 0.241 27.279 1.00 68.19 285 LEU A N 1
ATOM 2171 C CA . LEU A 1 285 ? -24.960 -0.935 28.125 1.00 68.19 285 LEU A CA 1
ATOM 2172 C C . LEU A 1 285 ? -26.350 -1.411 28.563 1.00 68.19 285 LEU A C 1
ATOM 2174 O O . LEU A 1 285 ? -26.855 -0.984 29.603 1.00 68.19 285 LEU A O 1
ATOM 2178 N N . GLN A 1 286 ? -27.022 -2.236 27.753 1.00 64.00 286 GLN A N 1
ATOM 2179 C CA . GLN A 1 286 ? -28.306 -2.796 28.177 1.00 64.00 286 GLN A CA 1
ATOM 2180 C C . GLN A 1 286 ? -28.099 -3.617 29.455 1.00 64.00 286 GLN A C 1
ATOM 2182 O O . GLN A 1 286 ? -27.340 -4.586 29.473 1.00 64.00 286 GLN A O 1
ATOM 2187 N N . ARG A 1 287 ? -28.783 -3.227 30.537 1.00 57.38 287 ARG A N 1
ATOM 2188 C CA . ARG A 1 287 ? -28.846 -4.025 31.762 1.00 57.38 287 ARG A CA 1
ATOM 2189 C C . ARG A 1 287 ? -29.698 -5.255 31.483 1.00 57.38 287 ARG A C 1
ATOM 2191 O O . ARG A 1 287 ? -30.909 -5.244 31.685 1.00 57.38 287 ARG A O 1
ATOM 2198 N N . THR A 1 288 ? -29.066 -6.322 31.015 1.00 56.72 288 THR A N 1
ATOM 2199 C CA . THR A 1 288 ? -29.633 -7.656 31.188 1.00 56.72 288 THR A CA 1
ATOM 2200 C C . THR A 1 288 ? -29.720 -7.936 32.692 1.00 56.72 288 THR A C 1
ATOM 2202 O O . THR A 1 288 ? -28.958 -7.359 33.465 1.00 56.72 288 THR A O 1
ATOM 2205 N N . GLY A 1 289 ? -30.616 -8.813 33.152 1.00 69.12 289 GLY A N 1
ATOM 2206 C CA . GLY A 1 289 ? -30.677 -9.204 34.576 1.00 69.12 289 GLY A CA 1
ATOM 2207 C C . GLY A 1 289 ? -29.372 -9.817 35.126 1.00 69.12 289 GLY A C 1
ATOM 2208 O O . GLY A 1 289 ? -29.288 -10.115 36.312 1.00 69.12 289 GLY A O 1
ATOM 2209 N N . VAL A 1 290 ? -28.369 -9.994 34.261 1.00 79.56 290 VAL A N 1
ATOM 2210 C CA . VAL A 1 290 ? -26.998 -10.412 34.540 1.00 79.56 290 VAL A CA 1
ATOM 2211 C C . VAL A 1 290 ? -26.062 -9.207 34.385 1.00 79.56 290 VAL A C 1
ATOM 2213 O O . VAL A 1 290 ? -26.146 -8.471 33.398 1.00 79.56 290 VAL A O 1
ATOM 2216 N N . GLN A 1 291 ? -25.173 -9.001 35.359 1.00 83.69 291 GLN A N 1
ATOM 2217 C CA . GLN A 1 291 ? -24.187 -7.919 35.330 1.00 83.69 291 GLN A CA 1
ATOM 2218 C C . GLN A 1 291 ? -23.057 -8.255 34.337 1.00 83.69 291 GLN A C 1
ATOM 2220 O O . GLN A 1 291 ? -22.444 -9.317 34.473 1.00 83.69 291 GLN A O 1
ATOM 2225 N N . PRO A 1 292 ? -22.764 -7.384 33.352 1.00 88.19 292 PRO A N 1
ATOM 2226 C CA . PRO A 1 292 ? -21.639 -7.591 32.449 1.00 88.19 292 PRO A CA 1
ATOM 2227 C C . PRO A 1 292 ? -20.308 -7.396 33.190 1.00 88.19 292 PRO A C 1
ATOM 2229 O O . PRO A 1 292 ? -20.171 -6.460 33.980 1.00 88.19 292 PRO A O 1
ATOM 2232 N N . ASP A 1 293 ? -19.324 -8.246 32.901 1.00 91.31 293 ASP A N 1
ATOM 2233 C CA . ASP A 1 293 ? -17.951 -8.152 33.425 1.00 91.31 293 ASP A CA 1
ATOM 2234 C C . ASP A 1 293 ? -16.930 -7.727 32.361 1.00 91.31 293 ASP A C 1
ATOM 2236 O O . ASP A 1 293 ? -15.836 -7.266 32.689 1.00 91.31 293 ASP A O 1
ATOM 2240 N N . THR A 1 294 ? -17.286 -7.844 31.081 1.00 93.38 294 THR A N 1
ATOM 2241 C CA . THR A 1 294 ? -16.377 -7.597 29.966 1.00 93.38 294 THR A CA 1
ATOM 2242 C C . THR A 1 294 ? -17.094 -6.820 28.868 1.00 93.38 294 THR A C 1
ATOM 2244 O O . THR A 1 294 ? -18.200 -7.167 28.457 1.00 93.38 294 THR A O 1
ATOM 2247 N N . LEU A 1 295 ? -16.421 -5.800 28.340 1.00 92.00 295 LEU A N 1
ATOM 2248 C CA . LEU A 1 295 ? -16.778 -5.094 27.114 1.00 92.00 295 LEU A CA 1
ATOM 2249 C C . LEU A 1 295 ? -15.686 -5.344 26.067 1.00 92.00 295 LEU A C 1
ATOM 2251 O O . LEU A 1 295 ? -14.526 -4.978 26.262 1.00 92.00 295 LEU A O 1
ATOM 2255 N N . LEU A 1 296 ? -16.048 -5.969 24.952 1.00 93.06 296 LEU A N 1
ATOM 2256 C CA . LEU A 1 296 ? -15.193 -6.104 23.780 1.00 93.06 296 LEU A CA 1
ATOM 2257 C C . LEU A 1 296 ? -15.563 -5.023 22.768 1.00 93.06 296 LEU A C 1
ATOM 2259 O O . LEU A 1 296 ? -16.713 -4.925 22.350 1.00 93.06 296 LEU A O 1
ATOM 2263 N N . ILE A 1 297 ? -14.581 -4.229 22.361 1.00 91.25 297 ILE A N 1
ATOM 2264 C CA . ILE A 1 297 ? -14.732 -3.178 21.357 1.00 91.25 297 ILE A CA 1
ATOM 2265 C C . ILE A 1 297 ? -13.924 -3.578 20.133 1.00 91.25 297 ILE A C 1
ATOM 2267 O O . ILE A 1 297 ? -12.731 -3.856 20.251 1.00 91.25 297 ILE A O 1
ATOM 2271 N N . THR A 1 298 ? -14.558 -3.590 18.964 1.00 91.19 298 THR A N 1
ATOM 2272 C CA . THR A 1 298 ? -13.896 -3.840 17.685 1.00 91.19 298 THR A CA 1
ATOM 2273 C C . THR A 1 298 ? -14.196 -2.697 16.717 1.00 91.19 298 THR A C 1
ATOM 2275 O O . THR A 1 298 ? -15.355 -2.392 16.454 1.00 91.19 298 THR A O 1
ATOM 2278 N N . LEU A 1 299 ? -13.157 -2.066 16.174 1.00 89.56 299 LEU A N 1
ATOM 2279 C CA . LEU A 1 299 ? -13.271 -1.148 15.042 1.00 89.56 299 LEU A CA 1
ATOM 2280 C C . LEU A 1 299 ? -13.020 -1.922 13.763 1.00 89.56 299 LEU A C 1
ATOM 2282 O O . LEU A 1 299 ? -11.997 -2.600 13.635 1.00 89.56 299 LEU A O 1
ATOM 2286 N N . VAL A 1 300 ? -13.935 -1.796 12.816 1.00 88.94 300 VAL A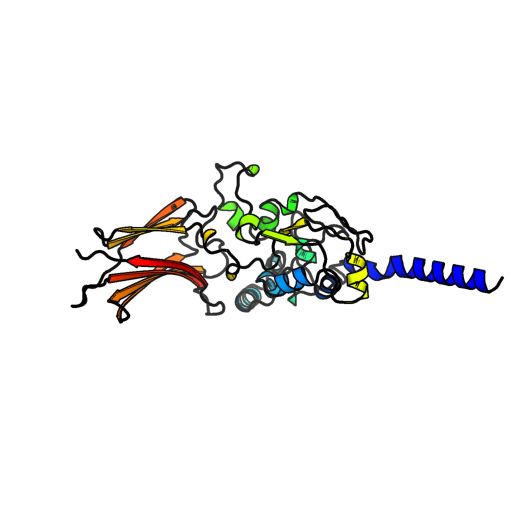 N 1
ATOM 2287 C CA . VAL A 1 300 ? -13.889 -2.530 11.560 1.00 88.94 300 VAL A CA 1
ATOM 2288 C C . VAL A 1 300 ? -13.994 -1.541 10.414 1.00 88.94 300 VAL A C 1
ATOM 2290 O O . VAL A 1 300 ? -14.920 -0.739 10.367 1.00 88.94 300 VAL A O 1
ATOM 2293 N N . ARG A 1 301 ? -13.045 -1.598 9.481 1.00 86.81 301 ARG A N 1
ATOM 2294 C CA . ARG A 1 301 ? -13.183 -0.936 8.188 1.00 86.81 301 ARG A CA 1
ATOM 2295 C C . ARG A 1 301 ? -14.048 -1.813 7.295 1.00 86.81 301 ARG A C 1
ATOM 2297 O O . ARG A 1 301 ? -13.661 -2.945 6.999 1.00 86.81 301 ARG A O 1
ATOM 2304 N N . THR A 1 302 ? -15.174 -1.276 6.863 1.00 83.38 302 THR A N 1
ATOM 2305 C CA . THR A 1 302 ? -16.088 -1.890 5.905 1.00 83.38 302 THR A CA 1
ATOM 2306 C C . THR A 1 302 ? -16.055 -1.104 4.598 1.00 83.38 302 THR A C 1
ATOM 2308 O O . THR A 1 302 ? -15.740 0.089 4.577 1.00 83.38 302 THR A O 1
ATOM 2311 N N . ASP A 1 303 ? -16.340 -1.793 3.497 1.00 75.12 303 ASP A N 1
ATOM 2312 C CA . ASP A 1 303 ? -16.627 -1.149 2.220 1.00 75.12 303 ASP A CA 1
ATOM 2313 C C . ASP A 1 303 ? -18.160 -1.220 2.046 1.00 75.12 303 ASP A C 1
ATOM 2315 O O . ASP A 1 303 ? -18.724 -2.315 2.007 1.00 75.12 303 ASP A O 1
ATOM 2319 N N . ASP A 1 304 ? -18.863 -0.083 2.006 1.00 57.69 304 ASP A N 1
ATOM 2320 C CA . ASP A 1 304 ? -20.334 -0.028 1.903 1.00 57.69 304 ASP A CA 1
ATOM 2321 C C . ASP A 1 304 ? -20.871 -0.341 0.491 1.00 57.69 304 ASP A C 1
ATOM 2323 O O . ASP A 1 304 ? -22.066 -0.588 0.315 1.00 57.69 304 ASP A O 1
ATOM 2327 N N . GLY A 1 305 ? -19.979 -0.440 -0.499 1.00 49.50 305 GLY A N 1
ATOM 2328 C CA . GLY A 1 305 ? -20.297 -0.619 -1.917 1.00 49.50 305 GLY A CA 1
ATOM 2329 C C . GLY A 1 305 ? -20.020 -2.027 -2.452 1.00 49.50 305 GLY A C 1
ATOM 2330 O O . GLY A 1 305 ? -19.054 -2.248 -3.181 1.00 49.50 305 GLY A O 1
ATOM 2331 N N . GLY A 1 306 ? -20.893 -2.990 -2.139 1.00 49.88 306 GLY A N 1
ATOM 2332 C CA . GLY A 1 306 ? -21.058 -4.210 -2.951 1.00 49.88 306 GLY A CA 1
ATOM 2333 C C . GLY A 1 306 ? -20.346 -5.493 -2.499 1.00 49.88 306 GLY A C 1
ATOM 2334 O O . GLY A 1 306 ? -20.362 -6.465 -3.248 1.00 49.88 306 GLY A O 1
ATOM 2335 N N . GLY A 1 307 ? -19.752 -5.542 -1.301 1.00 54.50 307 GLY A N 1
ATOM 2336 C CA . GLY A 1 307 ? -19.262 -6.800 -0.706 1.00 54.50 307 GLY A CA 1
ATOM 2337 C C . GLY A 1 307 ? -18.008 -7.403 -1.358 1.00 54.50 307 GLY A C 1
ATOM 2338 O O . GLY A 1 307 ? -17.714 -8.577 -1.161 1.00 54.50 307 GLY A O 1
ATOM 2339 N N . PHE A 1 308 ? -17.257 -6.619 -2.136 1.00 55.56 308 PHE A N 1
ATOM 2340 C CA . PHE A 1 308 ? -16.059 -7.095 -2.842 1.00 55.56 308 PHE A CA 1
ATOM 2341 C C . PHE A 1 308 ? -14.790 -7.151 -1.979 1.00 55.56 308 PHE A C 1
ATOM 2343 O O . PHE A 1 308 ? -13.771 -7.675 -2.435 1.00 55.56 308 PHE A O 1
ATOM 2350 N N . ARG A 1 309 ? -14.816 -6.603 -0.757 1.00 65.94 309 ARG A N 1
ATOM 2351 C CA . ARG A 1 309 ? -13.697 -6.669 0.188 1.00 65.94 309 ARG A CA 1
ATOM 2352 C C . ARG A 1 309 ? -14.169 -7.132 1.555 1.00 65.94 309 ARG A C 1
ATOM 2354 O O . ARG A 1 309 ? -15.163 -6.634 2.077 1.00 65.94 309 ARG A O 1
ATOM 2361 N N . GLU A 1 310 ? -13.408 -8.056 2.129 1.00 71.31 310 GLU A N 1
ATOM 2362 C CA . GLU A 1 310 ? -13.619 -8.512 3.498 1.00 71.31 310 GLU A CA 1
ATOM 2363 C C . GLU A 1 310 ? -13.407 -7.358 4.490 1.00 71.31 310 GLU A C 1
ATOM 2365 O O . GLU A 1 310 ? -12.472 -6.561 4.313 1.00 71.31 310 GLU A O 1
ATOM 2370 N N . PRO A 1 311 ? -14.231 -7.265 5.546 1.00 80.69 311 PRO A N 1
ATOM 2371 C CA . PRO A 1 311 ? -14.030 -6.287 6.599 1.00 80.69 311 PRO A CA 1
ATOM 2372 C C . PRO A 1 311 ? -12.648 -6.435 7.243 1.00 80.69 311 PRO A C 1
ATOM 2374 O O . PRO A 1 311 ? -12.203 -7.536 7.571 1.00 80.69 311 PRO A O 1
ATOM 2377 N N . VAL A 1 312 ? -11.967 -5.312 7.467 1.00 82.25 312 VAL A N 1
ATOM 2378 C CA . VAL A 1 312 ? -10.639 -5.301 8.093 1.00 82.25 312 VAL A CA 1
ATOM 2379 C C . VAL A 1 312 ? -10.776 -4.831 9.531 1.00 82.25 312 VAL A C 1
ATOM 2381 O O . VAL A 1 312 ? -11.172 -3.693 9.781 1.00 82.25 312 VAL A O 1
ATOM 2384 N N . VAL A 1 313 ? -10.424 -5.692 10.486 1.00 86.25 313 VAL A N 1
ATOM 2385 C CA . VAL A 1 313 ? -10.352 -5.300 11.898 1.00 86.25 313 VAL A CA 1
ATOM 2386 C C . VAL A 1 313 ? -9.189 -4.332 12.073 1.00 86.25 313 VAL A C 1
ATOM 2388 O O . VAL A 1 313 ? -8.029 -4.704 11.922 1.00 86.25 313 VAL A O 1
ATOM 2391 N N . LEU A 1 314 ? -9.523 -3.088 12.396 1.00 82.62 314 LEU A N 1
ATOM 2392 C CA . LEU A 1 314 ? -8.563 -2.033 12.689 1.00 82.62 314 LEU A CA 1
ATOM 2393 C C . LEU A 1 314 ? -8.128 -2.085 14.153 1.00 82.62 314 LEU A C 1
ATOM 2395 O O . LEU A 1 314 ? -6.989 -1.839 14.505 1.00 82.62 314 LEU A O 1
ATOM 2399 N N . LEU A 1 315 ? -9.032 -2.394 15.065 1.00 85.75 315 LEU A N 1
ATOM 2400 C CA . LEU A 1 315 ? -8.664 -2.453 16.469 1.00 85.75 315 LEU A CA 1
ATOM 2401 C C . LEU A 1 315 ? -9.600 -3.403 17.177 1.00 85.75 315 LEU A C 1
ATOM 2403 O O . LEU A 1 315 ? -10.790 -3.433 16.882 1.00 85.75 315 LEU A O 1
ATOM 2407 N N . ARG A 1 316 ? -9.062 -4.157 18.128 1.00 88.75 316 ARG A N 1
ATOM 2408 C CA . ARG A 1 316 ? -9.854 -4.945 19.057 1.00 88.75 316 ARG A CA 1
ATOM 2409 C C . ARG A 1 316 ? -9.311 -4.744 20.463 1.00 88.75 316 ARG A C 1
ATOM 2411 O O . ARG A 1 316 ? -8.147 -5.038 20.721 1.00 88.75 316 ARG A O 1
ATOM 2418 N N . GLN A 1 317 ? -10.154 -4.254 21.363 1.00 89.00 317 GLN A N 1
ATOM 2419 C CA . GLN A 1 317 ? -9.804 -3.981 22.751 1.00 89.00 317 GLN A CA 1
ATOM 2420 C C . GLN A 1 317 ? -10.807 -4.649 23.685 1.00 89.00 317 GLN A C 1
ATOM 2422 O O . GLN A 1 317 ? -12.014 -4.461 23.555 1.00 89.00 317 GLN A O 1
ATOM 2427 N N . ARG A 1 318 ? -10.294 -5.419 24.646 1.00 91.88 318 ARG A N 1
ATOM 2428 C CA . ARG A 1 318 ? -11.080 -6.006 25.732 1.00 91.88 318 ARG A CA 1
ATOM 2429 C C . ARG A 1 318 ? -10.940 -5.132 26.976 1.00 91.88 318 ARG A C 1
ATOM 2431 O O . ARG A 1 318 ? -9.823 -4.816 27.376 1.00 91.88 318 ARG A O 1
ATOM 2438 N N . ILE A 1 319 ? -12.062 -4.767 27.583 1.00 90.62 319 ILE A N 1
ATOM 2439 C CA . ILE A 1 319 ? -12.141 -3.955 28.798 1.00 90.62 319 ILE A CA 1
ATOM 2440 C C . ILE A 1 319 ? -12.843 -4.779 29.872 1.00 90.62 319 ILE A C 1
ATOM 2442 O O . ILE A 1 319 ? -13.920 -5.317 29.627 1.00 90.62 319 ILE A O 1
ATOM 2446 N N . ILE A 1 320 ? -12.234 -4.873 31.054 1.00 92.19 320 ILE A N 1
ATOM 2447 C CA . ILE A 1 320 ? -12.874 -5.459 32.234 1.00 92.19 320 ILE A CA 1
ATOM 2448 C C . ILE A 1 320 ? -13.689 -4.363 32.915 1.00 92.19 320 ILE A C 1
ATOM 2450 O O . ILE A 1 320 ? -13.154 -3.303 33.240 1.00 92.19 320 ILE A O 1
ATOM 2454 N N . LEU A 1 321 ? -14.981 -4.610 33.090 1.00 88.50 321 LEU A N 1
ATOM 2455 C CA . LEU A 1 321 ? -15.906 -3.695 33.741 1.00 88.50 321 LEU A CA 1
ATOM 2456 C C . LEU A 1 321 ? -15.831 -3.911 35.249 1.00 88.50 321 LEU A C 1
ATOM 2458 O O . LEU A 1 321 ? -15.862 -5.046 35.727 1.00 88.50 321 LEU A O 1
ATOM 2462 N N . SER A 1 322 ? -15.734 -2.828 36.016 1.00 79.62 322 SER A N 1
ATOM 2463 C CA . SER A 1 322 ? -15.853 -2.940 37.466 1.00 79.62 322 SER A CA 1
ATOM 2464 C C . SER A 1 322 ? -17.309 -3.201 37.844 1.00 79.62 322 SER A C 1
ATOM 2466 O O . SER A 1 322 ? -18.237 -2.679 37.217 1.00 79.62 322 SER A O 1
ATOM 2468 N N . SER A 1 323 ? -17.525 -3.980 38.901 1.00 68.56 323 SER A N 1
ATOM 2469 C CA . SER A 1 323 ? -18.823 -4.004 39.563 1.00 68.56 323 SER A CA 1
ATOM 2470 C C . SER A 1 323 ? -19.095 -2.605 40.124 1.00 68.56 323 SER A C 1
ATOM 2472 O O . SER A 1 323 ? -18.336 -2.145 40.981 1.00 68.56 323 SER A O 1
ATOM 2474 N N . GLN A 1 324 ? -20.114 -1.917 39.600 1.00 56.84 324 GLN A N 1
ATOM 2475 C CA . GLN A 1 324 ? -20.662 -0.721 40.251 1.00 56.84 324 GLN A CA 1
ATOM 2476 C C . GLN A 1 324 ? -21.368 -1.102 41.548 1.00 56.84 324 GLN A C 1
ATOM 2478 O O . GLN A 1 324 ? -22.011 -2.178 41.554 1.00 56.84 324 GLN A O 1
#

Foldseek 3Di:
DVVVVVVVVVVVVVVVCLVPVLLQQLPDDQVVLGGDDQVVVCQWAVQQSVLQCLACQQALQVQPVVVVVCVVVVDLLSQLQQPFQALPDPGTHHGPYPSNRTCHQRNQQHDDSEGEDLADWPFPDDSGHYDYNDCCNVFLSSVCSNQVQQVVLFDPVDPRVRTDHPQPFQWAWDWAFSTDHPDPVSCVRRVRGDIDTDTHSNRDPVPGDLVSLQWDWDADPVQQKIKIWRQDSGWVVTDQPAKKFKKKKKWFDDVPDTPDIDIDTPAISVGTQGHGRMDMDHDDPPDDVDDTQKMKIWIWMDGPPDPSDDIDTSDIDMDGDDDD

Solvent-accessible surface area (backbone atoms only — not comparable to full-atom values): 17969 Å² total; per-residue (Å²): 113,70,68,60,53,51,52,51,50,52,53,50,51,53,56,57,52,66,73,57,76,34,55,55,72,48,46,68,36,64,89,77,44,40,56,62,55,62,70,68,51,23,43,36,27,31,64,52,42,58,29,26,64,74,13,61,42,28,33,39,40,64,32,66,65,48,43,52,54,46,68,74,68,68,56,66,72,59,29,27,59,23,15,20,50,22,48,80,52,98,68,43,41,53,43,69,45,75,47,68,43,9,36,40,63,44,17,75,26,32,54,95,62,23,39,49,39,64,51,75,83,55,56,88,59,75,72,53,58,70,44,59,55,35,64,58,73,70,40,51,62,60,55,25,70,68,40,44,65,43,57,66,44,32,66,82,89,52,57,77,92,72,49,82,43,58,52,78,55,51,16,47,79,43,76,41,46,89,47,41,34,70,47,77,68,39,32,65,57,39,68,70,41,53,71,40,84,46,61,43,50,31,52,38,76,90,67,43,59,79,91,70,52,46,60,49,78,48,77,36,84,91,74,36,30,37,36,42,32,31,64,35,67,27,39,45,46,58,52,82,80,68,52,38,30,29,34,41,33,40,37,32,18,42,87,90,46,76,76,49,74,50,75,44,82,70,30,24,53,91,56,43,41,42,51,71,37,68,50,77,44,80,52,86,79,75,83,52,102,59,76,61,41,34,41,39,40,34,36,31,40,38,51,78,66,80,73,81,57,82,69,41,78,68,43,77,48,82,43,80,49,75,89,128

Nearest PDB structures (foldseek):
  5ml6-assembly1_B  TM=5.283E-01  e=1.042E-02  Homo sapiens
  1ft0-assembly3_A  TM=5.691E-01  e=3.017E-02  Homo sapiens
  5fr1-assembly1_B  TM=4.233E-01  e=1.576E-02  Bos taurus
  7dco-assembly1_D  TM=5.395E-01  e=3.401E-01  Saccharomyces cerevisiae
  3m7o-assembly3_C  TM=4.153E-01  e=2.386E-01  Mus musculus